Protein AF-A0A379THY1-F1 (afdb_monomer_lite)

pLDDT: mean 77.94, std 27.52, range [27.17, 98.81]

Sequence (247 aa):
MALRLSAYVLGAGRVICRLDKALAPPSGEVTDAGSKLNMSHVARCSLFRQHALCQYDSLRGALSGASVSSKVEQLRAQLNERILVLDGGMGTMIQSYRLHEEDFRGERFADWPCDLKGNNDLLVLSKPEVIAAIHNAYFEAGADIIETNTFNSTTIAMADYQMESLSAEINYAAAKLARACADEWSARTPEKPRYVAGVLGPTNRTASISPDVNDPAFRNITFDQLVAAYRESTKALVEGGRRPDSD

InterPro domains:
  IPR003726 Homocysteine-binding domain [PF02574] (84-241)
  IPR003726 Homocysteine-binding domain [PS50970] (72-247)
  IPR036589 Homocysteine-binding domain superfamily [G3DSA:3.20.20.330] (68-244)
  IPR036589 Homocysteine-binding domain superfamily [SSF82282] (74-241)
  IPR050554 Methionine Synthase/Corrinoid [PTHR45833] (73-241)

Radius of gyration: 22.92 Å; chains: 1; bounding box: 54×60×52 Å

Organism: NCBI:txid59203

Structure (mmCIF, N/CA/C/O backbone):
data_AF-A0A379THY1-F1
#
_entry.id   AF-A0A379THY1-F1
#
loop_
_atom_site.group_PDB
_atom_site.id
_atom_site.type_symbol
_atom_site.label_atom_id
_atom_site.label_alt_id
_atom_site.label_comp_id
_atom_site.label_asym_id
_atom_site.label_entity_id
_atom_site.label_seq_id
_atom_site.pdbx_PDB_ins_code
_atom_site.Cartn_x
_atom_site.Cartn_y
_atom_site.Cartn_z
_atom_site.occupancy
_atom_site.B_iso_or_equiv
_atom_site.auth_seq_id
_atom_site.auth_comp_id
_atom_site.auth_asym_id
_atom_site.auth_atom_id
_atom_site.pdbx_PDB_model_num
ATOM 1 N N . MET A 1 1 ? 1.035 27.636 17.720 1.00 36.06 1 MET A N 1
ATOM 2 C CA . MET A 1 1 ? 1.343 26.497 18.609 1.00 36.06 1 MET A CA 1
ATOM 3 C C . MET A 1 1 ? 1.800 25.349 17.719 1.00 36.06 1 MET A C 1
ATOM 5 O O . MET A 1 1 ? 0.997 24.878 16.926 1.00 36.06 1 MET A O 1
ATOM 9 N N . ALA A 1 2 ? 3.093 25.015 17.723 1.00 30.89 2 ALA A N 1
ATOM 10 C CA . ALA A 1 2 ? 3.635 23.952 16.873 1.00 30.89 2 ALA A CA 1
ATOM 11 C C . ALA A 1 2 ? 3.404 22.596 17.556 1.00 30.89 2 ALA A C 1
ATOM 13 O O . ALA A 1 2 ? 3.746 22.432 18.725 1.00 30.89 2 ALA A O 1
ATOM 14 N N . LEU A 1 3 ? 2.784 21.657 16.847 1.00 31.30 3 LEU A N 1
ATOM 15 C CA . LEU A 1 3 ? 2.581 20.282 17.300 1.00 31.30 3 LEU A CA 1
ATOM 16 C C . LEU A 1 3 ? 3.636 19.397 16.634 1.00 31.30 3 LEU A C 1
ATOM 18 O O . LEU A 1 3 ? 3.890 19.552 15.439 1.00 31.30 3 LEU A O 1
ATOM 22 N N . ARG A 1 4 ? 4.255 18.490 17.396 1.00 33.34 4 ARG A N 1
ATOM 23 C CA . ARG A 1 4 ? 5.220 17.516 16.873 1.00 33.34 4 ARG A CA 1
ATOM 24 C C . ARG A 1 4 ? 4.549 16.146 16.847 1.00 33.34 4 ARG A C 1
ATOM 26 O O . ARG A 1 4 ? 4.049 15.690 17.872 1.00 33.34 4 ARG A O 1
ATOM 33 N N . LEU A 1 5 ? 4.516 15.521 15.672 1.00 37.66 5 LEU A N 1
ATOM 34 C CA . LEU A 1 5 ? 4.142 14.117 15.540 1.00 37.66 5 LEU A CA 1
ATOM 35 C C . LEU A 1 5 ? 5.371 13.278 15.897 1.00 37.66 5 LEU A C 1
ATOM 37 O O . LEU A 1 5 ? 6.402 13.383 15.230 1.00 37.66 5 LEU A O 1
ATOM 41 N N . SER A 1 6 ? 5.265 12.490 16.960 1.00 39.38 6 SER A N 1
ATOM 42 C CA . SER A 1 6 ? 6.298 11.545 17.377 1.00 39.38 6 SER A CA 1
ATOM 43 C C . SER A 1 6 ? 5.818 10.137 17.022 1.00 39.38 6 SER A C 1
ATOM 45 O O . SER A 1 6 ? 4.775 9.693 17.508 1.00 39.38 6 SER A O 1
ATOM 47 N N . ALA A 1 7 ? 6.560 9.450 16.153 1.00 41.97 7 ALA A N 1
ATOM 48 C CA . ALA A 1 7 ? 6.355 8.039 15.843 1.00 41.97 7 ALA A CA 1
ATOM 49 C C . ALA A 1 7 ? 7.375 7.206 16.629 1.00 41.97 7 ALA A C 1
ATOM 51 O O . ALA A 1 7 ? 8.577 7.468 16.556 1.00 41.97 7 ALA A O 1
ATOM 52 N N . TYR A 1 8 ? 6.901 6.219 17.386 1.00 39.69 8 TYR A N 1
ATOM 53 C CA . TYR A 1 8 ? 7.741 5.308 18.163 1.00 39.69 8 TYR A CA 1
ATOM 54 C C . TYR A 1 8 ? 7.595 3.890 17.621 1.00 39.69 8 TYR A C 1
ATOM 56 O O . TYR A 1 8 ? 6.485 3.367 17.554 1.00 39.69 8 TYR A O 1
ATOM 64 N N . VAL A 1 9 ? 8.711 3.256 17.265 1.00 35.50 9 VAL A N 1
ATOM 65 C CA . VAL A 1 9 ? 8.740 1.832 16.912 1.00 35.50 9 VAL A CA 1
ATOM 66 C C . VAL A 1 9 ? 8.912 1.031 18.197 1.00 35.50 9 VAL A C 1
ATOM 68 O O . VAL A 1 9 ? 9.924 1.176 18.884 1.00 35.50 9 VAL A O 1
ATOM 71 N N . LEU A 1 10 ? 7.939 0.185 18.527 1.00 34.22 10 LEU A N 1
ATOM 72 C CA . LEU A 1 10 ? 8.108 -0.847 19.548 1.00 34.22 10 LEU A CA 1
ATOM 73 C C . LEU A 1 10 ? 8.394 -2.190 18.864 1.00 34.22 10 LEU A C 1
ATOM 75 O O . LEU A 1 10 ? 7.908 -2.463 17.763 1.00 34.22 10 LEU A O 1
ATOM 79 N N . GLY A 1 11 ? 9.205 -3.031 19.515 1.00 31.42 11 GLY A N 1
ATOM 80 C CA . GLY A 1 11 ? 9.530 -4.375 19.027 1.00 31.42 11 GLY A CA 1
ATOM 81 C C . GLY A 1 11 ? 8.276 -5.171 18.634 1.00 31.42 11 GLY A C 1
ATOM 82 O O . GLY A 1 11 ? 7.230 -5.026 19.264 1.00 31.42 11 GLY A O 1
ATOM 83 N N . ALA A 1 12 ? 8.410 -6.003 17.593 1.00 36.91 12 ALA A N 1
ATOM 84 C CA . ALA A 1 12 ? 7.341 -6.654 16.813 1.00 36.91 12 ALA A CA 1
ATOM 85 C C . ALA A 1 12 ? 6.655 -5.789 15.730 1.00 36.91 12 ALA A C 1
ATOM 87 O O . ALA A 1 12 ? 5.564 -6.126 15.277 1.00 36.91 12 ALA A O 1
ATOM 88 N N . GLY A 1 13 ? 7.301 -4.711 15.269 1.00 38.72 13 GLY A N 1
ATOM 89 C CA . GLY A 1 13 ? 6.866 -3.976 14.071 1.00 38.72 13 GLY A CA 1
ATOM 90 C C . GLY A 1 13 ? 5.620 -3.114 14.273 1.00 38.72 13 GLY A C 1
ATOM 91 O O . GLY A 1 13 ? 4.947 -2.794 13.302 1.00 38.72 13 GLY A O 1
ATOM 92 N N . ARG A 1 14 ? 5.305 -2.744 15.521 1.00 36.78 14 ARG A N 1
ATOM 93 C CA . ARG A 1 14 ? 4.198 -1.837 15.844 1.00 36.78 14 ARG A CA 1
ATOM 94 C C . ARG A 1 14 ? 4.715 -0.406 15.910 1.00 36.78 14 ARG A C 1
ATOM 96 O O . ARG A 1 14 ? 5.675 -0.131 16.637 1.00 36.78 14 ARG A O 1
ATOM 103 N N . VAL A 1 15 ? 4.055 0.505 15.201 1.00 46.97 15 VAL A N 1
ATOM 104 C CA . VAL A 1 15 ? 4.338 1.943 15.274 1.00 46.97 15 VAL A CA 1
ATOM 105 C C . VAL A 1 15 ? 3.255 2.630 16.102 1.00 46.97 15 VAL A C 1
ATOM 107 O O . VAL A 1 15 ? 2.061 2.491 15.843 1.00 46.97 15 VAL A O 1
ATOM 110 N N . ILE A 1 16 ? 3.681 3.371 17.123 1.00 45.22 16 ILE A N 1
ATOM 111 C CA . ILE A 1 16 ? 2.823 4.212 17.957 1.00 45.22 16 ILE A CA 1
ATOM 112 C C . ILE A 1 16 ? 2.937 5.653 17.476 1.00 45.22 16 ILE A C 1
ATOM 114 O O . ILE A 1 16 ? 4.026 6.229 17.495 1.00 45.22 16 ILE A O 1
ATOM 118 N N . CYS A 1 17 ? 1.806 6.254 17.119 1.00 43.06 17 CYS A N 1
ATOM 119 C CA . CYS A 1 17 ? 1.720 7.670 16.777 1.00 43.06 17 CYS A CA 1
ATOM 120 C C . CYS A 1 17 ? 1.141 8.452 17.960 1.00 43.06 17 CYS A C 1
ATOM 122 O O . CYS A 1 17 ? 0.019 8.187 18.397 1.00 43.06 17 CYS A O 1
ATOM 124 N N . ARG A 1 18 ? 1.890 9.440 18.466 1.00 41.84 18 ARG A N 1
ATOM 125 C CA . ARG A 1 18 ? 1.416 10.381 19.491 1.00 41.84 18 ARG A CA 1
ATOM 126 C C . ARG A 1 18 ? 1.654 11.818 19.038 1.00 41.84 18 ARG A C 1
ATOM 128 O O . ARG A 1 18 ? 2.698 12.139 18.469 1.00 41.84 18 ARG A O 1
ATOM 135 N N . LEU A 1 19 ? 0.681 12.689 19.295 1.00 38.38 19 LEU A N 1
ATOM 136 C CA . LEU A 1 19 ? 0.882 14.131 19.215 1.00 38.38 19 LEU A CA 1
ATOM 137 C C . LEU A 1 19 ? 1.372 14.646 20.566 1.00 38.38 19 LEU A C 1
ATOM 139 O O . LEU A 1 19 ? 0.635 14.619 21.551 1.00 38.38 19 LEU A O 1
ATOM 143 N N . ASP A 1 20 ? 2.601 15.154 20.597 1.00 38.97 20 ASP A N 1
ATOM 144 C CA . ASP A 1 20 ? 3.159 15.779 21.791 1.00 38.97 20 ASP A CA 1
ATOM 145 C C . ASP A 1 20 ? 3.015 17.305 21.706 1.00 38.97 20 ASP A C 1
ATOM 147 O O . ASP A 1 20 ? 3.257 17.933 20.665 1.00 38.97 20 ASP A O 1
ATOM 151 N N . LYS A 1 21 ? 2.649 17.937 22.829 1.00 36.81 21 LYS A N 1
ATOM 152 C CA . LYS A 1 21 ? 2.770 19.394 22.971 1.00 36.81 21 LYS A CA 1
ATOM 153 C C . LYS A 1 21 ? 4.258 19.741 22.940 1.00 36.81 21 LYS A C 1
ATOM 155 O O . LYS A 1 21 ? 5.006 19.292 23.804 1.00 36.81 21 LYS A O 1
ATOM 160 N N . ALA A 1 22 ? 4.688 20.564 21.983 1.00 41.31 22 ALA A N 1
ATOM 161 C CA . ALA A 1 22 ? 6.026 21.141 22.026 1.00 41.31 22 ALA A CA 1
ATOM 162 C C . ALA A 1 22 ? 6.146 21.996 23.299 1.00 41.31 22 ALA A C 1
ATOM 164 O O . ALA A 1 22 ? 5.479 23.026 23.424 1.00 41.31 22 ALA A O 1
ATOM 165 N N . LEU A 1 23 ? 6.951 21.542 24.261 1.00 35.88 23 LEU A N 1
ATOM 166 C CA . LEU A 1 23 ? 7.319 22.337 25.429 1.00 35.88 23 LEU A CA 1
ATOM 167 C C . LEU A 1 23 ? 8.024 23.607 24.934 1.00 35.88 23 LEU A C 1
ATOM 169 O O . LEU A 1 23 ? 8.940 23.536 24.112 1.00 35.88 23 LEU A O 1
ATOM 173 N N . ALA A 1 24 ? 7.559 24.768 25.398 1.00 34.62 24 ALA A N 1
ATOM 174 C CA . ALA A 1 24 ? 8.244 26.032 25.161 1.00 34.62 24 ALA A CA 1
ATOM 175 C C . ALA A 1 24 ? 9.683 25.939 25.705 1.00 34.62 24 ALA A C 1
ATOM 177 O O . ALA A 1 24 ? 9.891 25.282 26.730 1.00 34.62 24 ALA A O 1
ATOM 178 N N . PRO A 1 25 ? 10.679 26.565 25.049 1.00 34.88 25 PRO A N 1
ATOM 179 C CA . PRO A 1 25 ? 12.025 26.604 25.603 1.00 34.88 25 PRO A CA 1
ATOM 180 C C . PRO A 1 25 ? 11.979 27.263 26.993 1.00 34.88 25 PRO A C 1
ATOM 182 O O . PRO A 1 25 ? 11.221 28.221 27.178 1.00 34.88 25 PRO A O 1
ATOM 185 N N . PRO A 1 26 ? 12.741 26.753 27.976 1.00 31.80 26 PRO A N 1
ATOM 186 C CA . PRO A 1 26 ? 12.752 27.322 29.314 1.00 31.80 26 PRO A CA 1
ATOM 187 C C . PRO A 1 26 ? 13.199 28.786 29.253 1.00 31.80 26 PRO A C 1
ATOM 189 O O . PRO A 1 26 ? 14.201 29.124 28.625 1.00 31.80 26 PRO A O 1
ATOM 192 N N . SER A 1 27 ? 12.437 29.660 29.906 1.00 35.22 27 SER A N 1
ATOM 193 C CA . SER A 1 27 ? 12.806 31.049 30.158 1.00 35.22 27 SER A CA 1
ATOM 194 C C . SER A 1 27 ? 13.903 31.081 31.225 1.00 35.22 27 SER A C 1
ATOM 196 O O . SER A 1 27 ? 13.610 31.109 32.419 1.00 35.22 27 SER A O 1
ATOM 198 N N . GLY A 1 28 ? 15.159 31.019 30.798 1.00 31.73 28 GLY A N 1
ATOM 199 C CA . GLY A 1 28 ? 16.327 31.173 31.659 1.00 31.73 28 GLY A CA 1
ATOM 200 C C . GLY A 1 28 ? 17.466 31.803 30.870 1.00 31.73 28 GLY A C 1
ATOM 201 O O . GLY A 1 28 ? 17.753 31.374 29.754 1.00 31.73 28 GLY A O 1
ATOM 202 N N . GLU A 1 29 ? 18.068 32.853 31.425 1.00 30.12 29 GLU A N 1
ATOM 203 C CA . GLU A 1 29 ? 19.248 33.515 30.871 1.00 30.12 29 GLU A CA 1
ATOM 204 C C . GLU A 1 29 ? 20.383 32.501 30.693 1.00 30.12 29 GLU A C 1
ATOM 206 O O . GLU A 1 29 ? 20.850 31.891 31.654 1.00 30.12 29 GLU A O 1
ATOM 211 N N . VAL A 1 30 ? 20.834 32.320 29.452 1.00 31.41 30 VAL A N 1
ATOM 212 C CA . VAL A 1 30 ? 22.095 31.635 29.167 1.00 31.41 30 VAL A CA 1
ATOM 213 C C . VAL A 1 30 ? 23.185 32.693 29.259 1.00 31.41 30 VAL A C 1
ATOM 215 O O . VAL A 1 30 ? 23.299 33.553 28.386 1.00 31.41 30 VAL A O 1
ATOM 218 N N . THR A 1 31 ? 23.952 32.659 30.345 1.00 29.25 31 THR A N 1
ATOM 219 C CA . THR A 1 31 ? 25.178 33.439 30.485 1.00 29.25 31 THR A CA 1
ATOM 220 C C . THR A 1 31 ? 26.224 32.955 29.480 1.00 29.25 31 THR A C 1
ATOM 222 O O . THR A 1 31 ? 26.409 31.761 29.247 1.00 29.25 31 THR A O 1
ATOM 225 N N . ASP A 1 32 ? 26.862 3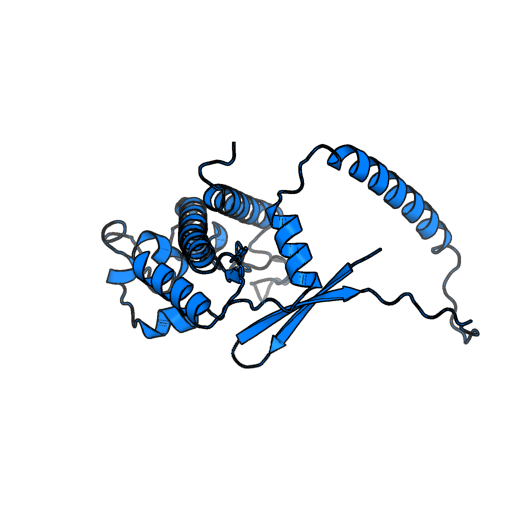3.934 28.845 1.00 30.58 32 ASP A N 1
ATOM 226 C CA . ASP A 1 32 ? 27.855 33.812 27.784 1.00 30.58 32 ASP A CA 1
ATOM 227 C C . ASP A 1 32 ? 29.107 33.039 28.232 1.00 30.58 32 ASP A C 1
ATOM 229 O O . ASP A 1 32 ? 29.747 33.378 29.228 1.00 30.58 32 ASP A O 1
ATOM 233 N N . ALA A 1 33 ? 29.482 32.032 27.444 1.00 28.89 33 ALA A N 1
ATOM 234 C CA . ALA A 1 33 ? 30.838 31.507 27.381 1.00 28.89 33 ALA A CA 1
ATOM 235 C C . ALA A 1 33 ? 31.208 31.224 25.915 1.00 28.89 33 ALA A C 1
ATOM 237 O O . ALA A 1 33 ? 31.251 30.085 25.460 1.00 28.89 33 ALA A O 1
ATOM 238 N N . GLY A 1 34 ? 31.464 32.296 25.166 1.00 29.20 34 GLY A N 1
ATOM 239 C CA . GLY A 1 34 ? 32.619 32.407 24.279 1.00 29.20 34 GLY A CA 1
ATOM 240 C C . GLY A 1 34 ? 32.723 31.415 23.117 1.00 29.20 34 GLY A C 1
ATOM 241 O O . GLY A 1 34 ? 33.439 30.424 23.190 1.00 29.20 34 GLY A O 1
ATOM 242 N N . SER A 1 35 ? 32.188 31.792 21.957 1.00 28.80 35 SER A N 1
ATOM 243 C CA . SER A 1 35 ? 32.956 31.761 20.701 1.00 28.80 35 SER A CA 1
ATOM 244 C C . SER A 1 35 ? 32.255 32.597 19.626 1.00 28.80 35 SER A C 1
ATOM 246 O O . SER A 1 35 ? 31.036 32.612 19.485 1.00 28.80 35 SER A O 1
ATOM 248 N N . LYS A 1 36 ? 33.062 33.385 18.915 1.00 35.47 36 LYS A N 1
ATOM 249 C CA . LYS A 1 36 ? 32.656 34.465 18.011 1.00 35.47 36 LYS A CA 1
ATOM 250 C C . LYS A 1 36 ? 31.794 33.949 16.849 1.00 35.47 36 LYS A C 1
ATOM 252 O O . LYS A 1 36 ? 32.324 33.360 15.911 1.00 35.47 36 LYS A O 1
ATOM 257 N N . LEU A 1 37 ? 30.500 34.268 16.852 1.00 29.28 37 LEU A N 1
ATOM 258 C CA . LEU A 1 37 ? 29.649 34.224 15.659 1.00 29.28 37 LEU A CA 1
ATOM 259 C C . LEU A 1 37 ? 29.556 35.625 15.040 1.00 29.28 37 LEU A C 1
ATOM 261 O O . LEU A 1 37 ? 29.227 36.611 15.694 1.00 29.28 37 LEU A O 1
ATOM 265 N N . ASN A 1 38 ? 29.903 35.703 13.758 1.00 27.17 38 ASN A N 1
ATOM 266 C CA . ASN A 1 38 ? 29.962 36.917 12.952 1.00 27.17 38 ASN A CA 1
ATOM 267 C C . ASN A 1 38 ? 28.575 37.599 12.849 1.00 27.17 38 ASN A C 1
ATOM 269 O O . ASN A 1 38 ? 27.639 37.060 12.257 1.00 27.17 38 ASN A O 1
ATOM 273 N N . MET A 1 39 ? 28.475 38.818 13.391 1.00 31.16 39 MET A N 1
ATOM 274 C CA . MET A 1 39 ? 27.269 39.658 13.518 1.00 31.16 39 MET A CA 1
ATOM 275 C C . MET A 1 39 ? 26.656 40.162 12.190 1.00 31.16 39 MET A C 1
ATOM 277 O O . MET A 1 39 ? 25.695 40.925 12.204 1.00 31.16 39 MET A O 1
ATOM 281 N N . SER A 1 40 ? 27.150 39.732 11.026 1.00 30.92 40 SER A N 1
ATOM 282 C CA . SER A 1 40 ? 26.577 40.097 9.716 1.00 30.92 40 SER A CA 1
ATOM 283 C C . SER A 1 40 ? 25.530 39.102 9.178 1.00 30.92 40 SER A C 1
ATOM 285 O O . SER A 1 40 ? 24.760 39.451 8.280 1.00 30.92 40 SER A O 1
ATOM 287 N N . HIS A 1 41 ? 25.441 37.890 9.745 1.00 29.36 41 HIS A N 1
ATOM 288 C CA . HIS A 1 41 ? 24.466 36.864 9.330 1.00 29.36 41 HIS A CA 1
ATOM 289 C C . HIS A 1 41 ? 23.145 36.900 10.115 1.00 29.36 41 HIS A C 1
ATOM 291 O O . HIS A 1 41 ? 22.104 36.507 9.590 1.00 29.36 41 HIS A O 1
ATOM 297 N N . VAL A 1 42 ? 23.150 37.421 11.346 1.00 33.06 42 VAL A N 1
ATOM 298 C CA . VAL A 1 42 ? 21.952 37.443 12.208 1.00 33.06 42 VAL A CA 1
ATOM 299 C C . VAL A 1 42 ? 20.913 38.453 11.699 1.00 33.06 42 VAL A C 1
ATOM 301 O O . VAL A 1 42 ? 19.716 38.172 11.722 1.00 33.06 42 VAL A O 1
ATOM 304 N N . ALA A 1 43 ? 21.356 39.576 11.123 1.00 29.67 43 ALA A N 1
ATOM 305 C CA . ALA A 1 43 ? 20.466 40.622 10.612 1.00 29.67 43 ALA A CA 1
ATOM 306 C C . ALA A 1 43 ? 19.690 40.230 9.335 1.00 29.67 43 ALA A C 1
ATOM 308 O O . ALA A 1 43 ? 18.632 40.792 9.069 1.00 29.67 43 ALA A O 1
ATOM 309 N N . ARG A 1 44 ? 20.161 39.242 8.556 1.00 27.19 44 ARG A N 1
ATOM 310 C CA . ARG A 1 44 ? 19.412 38.721 7.391 1.00 27.19 44 ARG A CA 1
ATOM 311 C C . ARG A 1 44 ? 18.366 37.671 7.767 1.00 27.19 44 ARG A C 1
ATOM 313 O O . ARG A 1 44 ? 17.414 37.471 7.019 1.00 27.19 44 ARG A O 1
ATOM 320 N N . CYS A 1 45 ? 18.506 37.037 8.930 1.00 29.16 45 CYS A N 1
ATOM 321 C CA . CYS A 1 45 ? 17.614 35.965 9.370 1.00 29.16 45 CYS A CA 1
ATOM 322 C C . CYS A 1 45 ? 16.314 36.503 10.005 1.00 29.16 45 CYS A C 1
ATOM 324 O O . CYS A 1 45 ? 15.258 35.882 9.889 1.00 29.16 45 CYS A O 1
ATOM 326 N N . SER A 1 46 ? 16.350 37.692 10.619 1.00 31.73 46 SER A N 1
ATOM 327 C CA . SER A 1 46 ? 15.165 38.332 11.214 1.00 31.73 46 SER A CA 1
ATOM 328 C C . SER A 1 46 ? 14.181 38.879 10.169 1.00 31.73 46 SER A C 1
ATOM 330 O O . SER A 1 46 ? 12.971 38.723 10.336 1.00 31.73 46 SER A O 1
ATOM 332 N N . LEU A 1 47 ? 14.681 39.431 9.058 1.00 31.72 47 LEU A N 1
ATOM 333 C CA . LEU A 1 47 ? 13.857 39.937 7.948 1.00 31.72 47 LEU A CA 1
ATOM 334 C C . LEU A 1 47 ? 13.167 38.811 7.158 1.00 31.72 47 LEU A C 1
ATOM 336 O O . LEU A 1 47 ? 12.004 38.945 6.778 1.00 31.72 47 LEU A O 1
ATOM 340 N N . PHE A 1 48 ? 13.829 37.660 6.987 1.00 31.02 48 PHE A N 1
ATOM 341 C CA . PHE A 1 48 ? 13.221 36.489 6.339 1.00 31.02 48 PHE A CA 1
ATOM 342 C C . PHE A 1 48 ? 12.093 35.877 7.188 1.00 31.02 48 PHE A C 1
ATOM 344 O O . PHE A 1 48 ? 11.096 35.384 6.659 1.00 31.02 48 PHE A O 1
ATOM 351 N N . ARG A 1 49 ? 12.208 35.969 8.521 1.00 32.16 49 ARG A N 1
ATOM 352 C CA . ARG A 1 49 ? 11.202 35.462 9.464 1.00 32.16 49 ARG A CA 1
ATOM 353 C C . ARG A 1 49 ? 9.899 36.262 9.430 1.00 32.16 49 ARG A C 1
ATOM 355 O O . ARG A 1 49 ? 8.833 35.668 9.549 1.00 32.16 49 ARG A O 1
ATOM 362 N N . GLN A 1 50 ? 9.966 37.580 9.232 1.00 34.66 50 GLN A N 1
ATOM 363 C CA . GLN A 1 50 ? 8.765 38.418 9.125 1.00 34.66 50 GLN A CA 1
ATOM 364 C C . GLN A 1 50 ? 8.029 38.218 7.791 1.00 34.66 50 GLN A C 1
ATOM 366 O O . GLN A 1 50 ? 6.802 38.144 7.789 1.00 34.66 50 GLN A O 1
ATOM 371 N N . HIS A 1 51 ? 8.747 38.020 6.679 1.00 33.34 51 HIS A N 1
ATOM 372 C CA . HIS A 1 51 ? 8.112 37.710 5.392 1.00 33.34 51 HIS A CA 1
ATOM 373 C C . HIS A 1 51 ? 7.463 36.317 5.360 1.00 33.34 51 HIS A C 1
ATOM 375 O O . HIS A 1 51 ? 6.354 36.175 4.844 1.00 33.34 51 HIS A O 1
ATOM 381 N N . ALA A 1 52 ? 8.101 35.307 5.963 1.00 36.81 52 ALA A N 1
ATOM 382 C CA . ALA A 1 52 ? 7.546 33.955 6.046 1.00 36.81 52 ALA A CA 1
ATOM 383 C C . ALA A 1 52 ? 6.291 33.876 6.937 1.00 36.81 52 ALA A C 1
ATOM 385 O O . ALA A 1 52 ? 5.357 33.151 6.606 1.00 36.81 52 ALA A O 1
ATOM 386 N N . LEU A 1 53 ? 6.230 34.645 8.032 1.00 35.91 53 LEU A N 1
ATOM 387 C CA . LEU A 1 53 ? 5.046 34.700 8.902 1.00 35.91 53 LEU A CA 1
ATOM 388 C C . LEU A 1 53 ? 3.879 35.461 8.251 1.00 35.91 53 LEU A C 1
ATOM 390 O O . LEU A 1 53 ? 2.737 35.025 8.361 1.00 35.91 53 LEU A O 1
ATOM 394 N N . CYS A 1 54 ? 4.162 36.529 7.497 1.00 32.50 54 CYS A N 1
ATOM 395 C CA . CYS A 1 54 ? 3.141 37.299 6.779 1.00 32.50 54 CYS A CA 1
ATOM 396 C C . CYS A 1 54 ? 2.511 36.504 5.613 1.00 32.50 54 CYS A C 1
ATOM 398 O O . CYS A 1 54 ? 1.305 36.579 5.377 1.00 32.50 54 CYS A O 1
ATOM 400 N N . GLN A 1 55 ? 3.292 35.656 4.927 1.00 35.81 55 GLN A N 1
ATOM 401 C CA . GLN A 1 55 ? 2.744 34.705 3.948 1.00 35.81 55 GLN A CA 1
ATOM 402 C C . GLN A 1 55 ? 1.938 33.577 4.608 1.00 35.81 55 GLN A C 1
ATOM 404 O O . GLN A 1 55 ? 0.952 33.122 4.030 1.00 35.81 55 GLN A O 1
ATOM 409 N N . TYR A 1 56 ? 2.307 33.157 5.822 1.00 36.03 56 TYR A N 1
ATOM 410 C CA . TYR A 1 56 ? 1.592 32.109 6.555 1.00 36.03 56 TYR A CA 1
ATOM 411 C C . TYR A 1 56 ? 0.183 32.548 6.981 1.00 36.03 56 TYR A C 1
ATOM 413 O O . TYR A 1 56 ? -0.754 31.761 6.865 1.00 36.03 56 TYR A O 1
ATOM 421 N N . ASP A 1 57 ? 0.007 33.801 7.413 1.00 34.69 57 ASP A N 1
ATOM 422 C CA . ASP A 1 57 ? -1.317 34.340 7.759 1.00 34.69 57 ASP A CA 1
ATOM 423 C C . ASP A 1 57 ? -2.185 34.612 6.518 1.00 34.69 57 ASP A C 1
ATOM 425 O O . ASP A 1 57 ? -3.391 34.356 6.546 1.00 34.69 57 ASP A O 1
ATOM 429 N N . SER A 1 58 ? -1.582 35.010 5.391 1.00 37.75 58 SER A N 1
ATOM 430 C CA . SER A 1 58 ? -2.288 35.143 4.104 1.00 37.75 58 SER A CA 1
ATOM 431 C C . SER A 1 58 ? -2.771 33.784 3.559 1.00 37.75 58 SER A C 1
ATOM 433 O O . SER A 1 58 ? -3.909 33.650 3.104 1.00 37.75 58 SER A O 1
ATOM 435 N N . LEU A 1 59 ? -1.964 32.726 3.713 1.00 40.84 59 LEU A N 1
ATOM 436 C CA . LEU A 1 59 ? -2.359 31.345 3.395 1.00 40.84 59 LEU A CA 1
ATOM 437 C C . LEU A 1 59 ? -3.422 30.795 4.357 1.00 40.84 59 LEU A C 1
ATOM 439 O O . LEU A 1 59 ? -4.271 30.004 3.949 1.00 40.84 59 LEU A O 1
ATOM 443 N N . ARG A 1 60 ? -3.430 31.236 5.618 1.00 36.72 60 ARG A N 1
ATOM 444 C CA . ARG A 1 60 ? -4.468 30.880 6.597 1.00 36.72 60 ARG A CA 1
ATOM 445 C C . ARG A 1 60 ? -5.832 31.464 6.227 1.00 36.72 60 ARG A C 1
ATOM 447 O O . ARG A 1 60 ? -6.844 30.797 6.422 1.00 36.72 60 ARG A O 1
ATOM 454 N N . GLY A 1 61 ? -5.845 32.669 5.652 1.00 31.88 61 GLY A N 1
ATOM 455 C CA . GLY A 1 6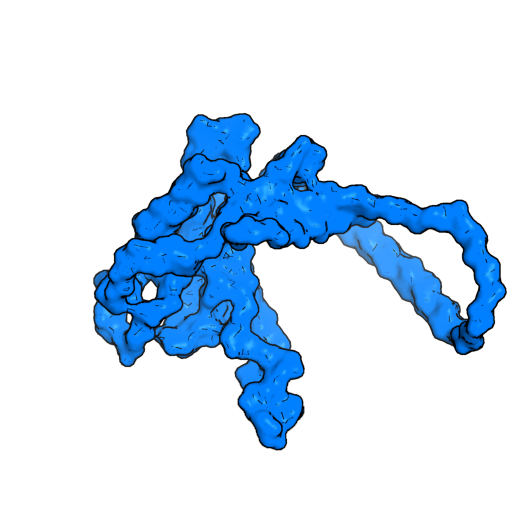1 ? -7.041 33.288 5.079 1.00 31.88 61 GLY A CA 1
ATOM 456 C C . GLY A 1 61 ? -7.547 32.551 3.836 1.00 31.88 61 GLY A C 1
ATOM 457 O O . GLY A 1 61 ? -8.742 32.278 3.735 1.00 31.88 61 GLY A O 1
ATOM 458 N N . ALA A 1 62 ? -6.645 32.142 2.938 1.00 39.38 62 ALA A N 1
ATOM 459 C CA . ALA A 1 62 ? -6.996 31.403 1.718 1.00 39.38 62 ALA A CA 1
ATOM 460 C C . ALA A 1 62 ? -7.486 29.963 1.980 1.00 39.38 62 ALA A C 1
ATOM 462 O O . ALA A 1 62 ? -8.269 29.425 1.202 1.00 39.38 62 ALA A O 1
ATOM 463 N N . LEU A 1 63 ? -7.074 29.346 3.093 1.00 41.41 63 LEU A N 1
ATOM 464 C CA . LEU A 1 63 ? -7.520 28.010 3.514 1.00 41.41 63 LEU A CA 1
ATOM 465 C C . LEU A 1 63 ? -8.780 28.026 4.395 1.00 41.41 63 LEU A C 1
ATOM 467 O O . LEU A 1 63 ? -9.260 26.962 4.778 1.00 41.41 63 LEU A O 1
ATOM 471 N N . SER A 1 64 ? -9.348 29.200 4.691 1.00 37.16 64 SER A N 1
ATOM 472 C CA . SER A 1 64 ? -10.574 29.320 5.500 1.00 37.16 64 SER A CA 1
ATOM 473 C C . SER A 1 64 ? -11.851 28.840 4.788 1.00 37.16 64 SER A C 1
ATOM 475 O O . SER A 1 64 ? -12.894 28.729 5.426 1.00 37.16 64 SER A O 1
ATOM 477 N N . GLY A 1 65 ? -11.767 28.520 3.490 1.00 36.62 65 GLY A N 1
ATOM 478 C CA . GLY A 1 65 ? -12.884 28.032 2.672 1.00 36.62 65 GLY A CA 1
ATOM 479 C C . GLY A 1 65 ? -12.821 26.552 2.278 1.00 36.62 65 GLY A C 1
ATOM 480 O O . GLY A 1 65 ? -13.773 26.050 1.690 1.00 36.62 65 GLY A O 1
ATOM 481 N N . ALA A 1 66 ? -11.737 25.834 2.590 1.00 41.09 66 ALA A N 1
ATOM 482 C CA . ALA A 1 66 ? -11.701 24.385 2.416 1.00 41.09 66 ALA A CA 1
ATOM 483 C C . ALA A 1 66 ? -12.201 23.755 3.715 1.00 41.09 66 ALA A C 1
ATOM 485 O O . ALA A 1 66 ? -11.513 23.830 4.734 1.00 41.09 66 ALA A O 1
ATOM 486 N N . SER A 1 67 ? -13.394 23.154 3.704 1.00 38.50 67 SER A N 1
ATOM 487 C CA . SER A 1 67 ? -13.868 22.379 4.849 1.00 38.50 67 SER A CA 1
ATOM 488 C C . SER A 1 67 ? -12.803 21.337 5.180 1.00 38.50 67 SER A C 1
ATOM 490 O O . SER A 1 67 ? -12.573 20.406 4.402 1.00 38.50 67 SER A O 1
ATOM 492 N N . VAL A 1 68 ? -12.110 21.497 6.307 1.00 48.03 68 VAL A N 1
ATOM 493 C CA . VAL A 1 68 ? -11.290 20.423 6.855 1.00 48.03 68 VAL A CA 1
ATOM 494 C C . VAL A 1 68 ? -12.256 19.257 7.025 1.00 48.03 68 VAL A C 1
ATOM 496 O O . VAL A 1 68 ? -13.228 19.371 7.763 1.00 48.03 68 VAL A O 1
ATOM 499 N N . SER A 1 69 ? -12.069 18.189 6.240 1.00 60.72 69 SER A N 1
ATOM 500 C CA . SER A 1 69 ? -12.973 17.037 6.260 1.00 60.72 69 SER A CA 1
ATOM 501 C C . SER A 1 69 ? -13.196 16.621 7.712 1.00 60.72 69 SER A C 1
ATOM 503 O O . SER A 1 69 ? -12.222 16.461 8.456 1.00 60.72 69 SER A O 1
ATOM 505 N N . SER A 1 70 ? -14.456 16.412 8.100 1.00 78.62 70 SER A N 1
ATOM 506 C CA . SER A 1 70 ? -14.851 15.958 9.441 1.00 78.62 70 SER A CA 1
ATOM 507 C C . SER A 1 70 ? -14.020 14.766 9.936 1.00 78.62 70 SER A C 1
ATOM 509 O O . SER A 1 70 ? -13.822 14.587 11.135 1.00 78.62 70 SER A O 1
ATOM 511 N N . LYS A 1 71 ? -13.452 13.974 9.015 1.00 82.38 71 LYS A N 1
ATOM 512 C CA . LYS A 1 71 ? -12.562 12.849 9.307 1.00 82.38 71 LYS A CA 1
ATOM 513 C C . LYS A 1 71 ? -11.184 13.251 9.838 1.00 82.38 71 LYS A C 1
ATOM 515 O O . LYS A 1 71 ? -10.675 12.582 10.733 1.00 82.38 71 LYS A O 1
ATOM 520 N N . VAL A 1 72 ? -10.582 14.327 9.325 1.00 87.81 72 VAL A N 1
ATOM 521 C CA . VAL A 1 72 ? -9.292 14.848 9.819 1.00 87.81 72 VAL A CA 1
ATOM 522 C C . VAL A 1 72 ? -9.461 15.408 11.227 1.00 87.81 72 VAL A C 1
ATOM 524 O O . VAL A 1 72 ? -8.609 15.192 12.087 1.00 87.81 72 VAL A O 1
ATOM 527 N N . GLU A 1 73 ? -10.574 16.091 11.485 1.00 89.81 73 GLU A N 1
ATOM 528 C CA . GLU A 1 73 ? -10.923 16.579 12.821 1.00 89.81 73 GLU A CA 1
ATOM 529 C C . GLU A 1 73 ? -11.196 15.419 13.780 1.00 89.81 73 GLU A C 1
ATOM 531 O O . GLU A 1 73 ? -10.620 15.391 14.867 1.00 89.81 73 GLU A O 1
ATOM 536 N N . GLN A 1 74 ? -11.965 14.411 13.348 1.00 90.88 74 GLN A N 1
ATOM 537 C CA . GLN A 1 74 ? -12.211 13.188 14.118 1.00 90.88 74 GLN A CA 1
ATOM 538 C C . GLN A 1 74 ? -10.902 12.466 14.468 1.00 90.88 74 GLN A C 1
ATOM 540 O O . GLN A 1 74 ? -10.702 12.081 15.617 1.00 90.88 74 GLN A O 1
ATOM 545 N N . LEU A 1 75 ? -9.991 12.305 13.502 1.00 92.31 75 LEU A N 1
ATOM 546 C CA . LEU A 1 75 ? -8.684 11.683 13.730 1.00 92.31 75 LEU A CA 1
ATOM 547 C C . LEU A 1 75 ? -7.847 12.485 14.735 1.00 92.31 75 LEU A C 1
ATOM 549 O O . LEU A 1 75 ? -7.255 11.910 15.646 1.00 92.31 75 LEU A O 1
ATOM 553 N N . ARG A 1 76 ? -7.812 13.817 14.605 1.00 93.12 76 ARG A N 1
ATOM 554 C CA . ARG A 1 76 ? -7.102 14.696 15.550 1.00 93.12 76 ARG A CA 1
ATOM 555 C C . ARG A 1 76 ? -7.690 14.621 16.956 1.00 93.12 76 ARG A C 1
ATOM 557 O O . ARG A 1 76 ? -6.924 14.613 17.913 1.00 93.12 76 ARG A O 1
ATOM 564 N N . ALA A 1 77 ? -9.014 14.564 17.084 1.00 92.69 77 ALA A N 1
ATOM 565 C CA . ALA A 1 77 ? -9.679 14.383 18.371 1.00 92.69 77 ALA A CA 1
ATOM 566 C C . ALA A 1 77 ? -9.261 13.051 19.012 1.00 92.69 77 ALA A C 1
ATOM 568 O O . ALA A 1 77 ? -8.754 13.047 20.130 1.00 92.69 77 ALA A O 1
ATOM 569 N N . GLN A 1 78 ? -9.332 11.950 18.257 1.00 93.56 78 GLN A N 1
ATOM 570 C CA . GLN A 1 78 ? -8.904 10.629 18.724 1.00 93.56 78 GLN A CA 1
ATOM 571 C C . GLN A 1 78 ? -7.431 10.599 19.165 1.00 93.56 78 GLN A C 1
ATOM 573 O O . GLN A 1 78 ? -7.128 10.072 20.232 1.00 93.56 78 GLN A O 1
ATOM 578 N N . LEU A 1 79 ? -6.527 11.220 18.398 1.00 94.62 79 LEU A N 1
ATOM 579 C CA . LEU A 1 79 ? -5.100 11.320 18.740 1.00 94.62 79 LEU A CA 1
ATOM 580 C C . LEU A 1 79 ? -4.823 12.153 20.006 1.00 94.62 79 LEU A C 1
ATOM 582 O O . LEU A 1 79 ? -3.780 11.970 20.633 1.00 94.62 79 LEU A O 1
ATOM 586 N N . ASN A 1 80 ? -5.718 13.075 20.377 1.00 94.94 80 ASN A N 1
ATOM 587 C CA . ASN A 1 80 ? -5.611 13.842 21.623 1.00 94.94 80 ASN A CA 1
ATOM 588 C C . ASN A 1 80 ? -6.146 13.068 22.837 1.00 94.94 80 ASN A C 1
ATOM 590 O O . ASN A 1 80 ? -5.708 13.321 23.958 1.00 94.94 80 ASN A O 1
ATOM 594 N N . GLU A 1 81 ? -7.094 12.158 22.624 1.00 93.00 81 GLU A N 1
ATOM 595 C CA . GLU A 1 81 ? -7.752 11.389 23.683 1.00 93.00 81 GLU A CA 1
ATOM 596 C C . GLU A 1 81 ? -6.989 10.112 24.037 1.00 93.00 81 GLU A C 1
ATOM 598 O O . GLU A 1 81 ? -6.899 9.743 25.209 1.00 93.00 81 GLU A O 1
ATOM 603 N N . ARG A 1 82 ? -6.427 9.426 23.035 1.00 93.50 82 ARG A N 1
ATOM 604 C CA . ARG A 1 82 ? -5.767 8.133 23.222 1.00 93.50 82 ARG A CA 1
ATOM 605 C C . ARG A 1 82 ? -4.675 7.874 22.190 1.00 93.50 82 ARG A C 1
ATOM 607 O O . ARG A 1 82 ? -4.571 8.534 21.162 1.00 93.50 82 ARG A O 1
ATOM 614 N N . ILE A 1 83 ? -3.876 6.848 22.464 1.00 95.50 83 ILE A N 1
ATOM 615 C CA . ILE A 1 83 ? -2.929 6.307 21.492 1.00 95.50 83 ILE A CA 1
ATOM 616 C C . ILE A 1 83 ? -3.706 5.540 20.418 1.00 95.50 83 ILE A C 1
ATOM 618 O O . ILE A 1 83 ? -4.571 4.722 20.746 1.00 95.50 83 ILE A O 1
ATOM 622 N N . LEU A 1 84 ? -3.369 5.800 19.153 1.00 96.62 84 LEU A N 1
ATOM 623 C CA . LEU A 1 84 ? -3.831 5.014 18.014 1.00 96.62 84 LEU A CA 1
ATOM 624 C C . LEU A 1 84 ? -2.762 4.011 17.594 1.00 96.62 84 LEU A C 1
ATOM 626 O O . LEU A 1 84 ? -1.567 4.320 17.604 1.00 96.62 84 LEU A O 1
ATOM 630 N N . VAL A 1 85 ? -3.211 2.814 17.230 1.00 97.12 85 VAL A N 1
ATOM 631 C CA . VAL A 1 85 ? -2.349 1.703 16.825 1.00 97.12 85 VAL A CA 1
ATOM 632 C C . VAL A 1 85 ? -2.344 1.587 15.303 1.00 97.12 85 VAL A C 1
ATOM 634 O O . VAL A 1 85 ? -3.402 1.405 14.697 1.00 97.12 85 VAL A O 1
ATOM 637 N N . LEU A 1 86 ? -1.158 1.690 14.703 1.00 97.75 86 LEU A N 1
ATOM 638 C CA . LEU A 1 86 ? -0.931 1.329 13.305 1.00 97.75 86 LEU A CA 1
ATOM 639 C C . LEU A 1 86 ? -0.820 -0.196 13.177 1.00 97.75 86 LEU A C 1
ATOM 641 O O . LEU A 1 86 ? -0.429 -0.875 14.135 1.00 97.75 86 LEU A O 1
ATOM 645 N N . ASP A 1 87 ? -1.172 -0.728 12.016 1.00 96.88 87 ASP A N 1
ATOM 646 C CA . ASP A 1 87 ? -0.981 -2.133 11.689 1.00 96.88 87 ASP A CA 1
ATOM 647 C C . ASP A 1 87 ? 0.504 -2.538 11.618 1.00 96.88 87 ASP A C 1
ATOM 649 O O . ASP A 1 87 ? 1.421 -1.784 11.952 1.00 96.88 87 ASP A O 1
ATOM 653 N N . GLY A 1 88 ? 0.726 -3.816 11.317 1.00 94.62 88 GLY A N 1
ATOM 654 C CA . GLY A 1 88 ? 2.057 -4.392 11.163 1.00 94.62 88 GLY A CA 1
ATOM 655 C C . GLY A 1 88 ? 2.435 -4.594 9.697 1.00 94.62 88 GLY A C 1
ATOM 656 O O . GLY A 1 88 ? 1.731 -4.196 8.777 1.00 94.62 88 GLY A O 1
ATOM 657 N N . GLY A 1 89 ? 3.557 -5.281 9.476 1.00 92.19 89 GLY A N 1
ATOM 658 C CA . GLY A 1 89 ? 4.082 -5.509 8.131 1.00 92.19 89 GLY A CA 1
ATOM 659 C C . GLY A 1 89 ? 3.203 -6.408 7.252 1.00 92.19 89 GLY A C 1
ATOM 660 O O . GLY A 1 89 ? 3.173 -7.627 7.441 1.00 92.19 89 GLY A O 1
ATOM 661 N N . MET A 1 90 ? 2.617 -5.817 6.205 1.00 95.50 90 MET A N 1
ATOM 662 C CA . MET A 1 90 ? 1.873 -6.501 5.136 1.00 95.50 90 MET A CA 1
ATOM 663 C C . MET A 1 90 ? 2.657 -7.676 4.525 1.00 95.50 90 MET A C 1
ATOM 665 O O . MET A 1 90 ? 2.147 -8.792 4.424 1.00 95.50 90 MET A O 1
ATOM 669 N N . GLY A 1 91 ? 3.931 -7.463 4.178 1.00 94.56 91 GLY A N 1
ATOM 670 C CA . GLY A 1 91 ? 4.767 -8.488 3.542 1.00 94.56 91 GLY A CA 1
ATOM 671 C C . GLY A 1 91 ? 4.949 -9.753 4.390 1.00 94.56 91 GLY A C 1
ATOM 672 O O . GLY A 1 91 ? 4.888 -10.860 3.860 1.00 94.56 91 GLY A O 1
ATOM 673 N N . THR A 1 92 ? 5.108 -9.613 5.710 1.00 93.44 92 THR A N 1
ATOM 674 C CA . THR A 1 92 ? 5.239 -10.758 6.628 1.00 93.44 92 THR A CA 1
ATOM 675 C C . THR A 1 92 ? 3.958 -11.588 6.665 1.00 93.44 92 THR A C 1
ATOM 677 O O . THR A 1 92 ? 4.014 -12.817 6.694 1.00 93.44 92 THR A O 1
ATOM 680 N N . MET A 1 93 ? 2.797 -10.929 6.622 1.00 96.75 93 MET A N 1
ATOM 681 C CA . MET A 1 93 ? 1.507 -11.614 6.572 1.00 96.75 93 MET A CA 1
ATOM 682 C C . MET A 1 93 ? 1.324 -12.345 5.242 1.00 96.75 93 MET A C 1
ATOM 684 O O . MET A 1 93 ? 0.970 -13.521 5.256 1.00 96.75 93 MET A O 1
ATOM 688 N N . ILE A 1 94 ? 1.655 -11.715 4.110 1.00 97.69 94 ILE A N 1
ATOM 689 C CA . ILE A 1 94 ? 1.591 -12.348 2.779 1.00 97.69 94 ILE A CA 1
ATOM 690 C C . ILE A 1 94 ? 2.454 -13.618 2.717 1.00 97.69 94 ILE A C 1
ATOM 692 O O . ILE A 1 94 ? 2.005 -14.642 2.204 1.00 97.69 94 ILE A O 1
ATOM 696 N N . GLN A 1 95 ? 3.659 -13.606 3.298 1.00 95.69 95 GLN A N 1
ATOM 697 C CA . GLN A 1 95 ? 4.544 -14.781 3.316 1.00 95.69 95 GLN A CA 1
ATOM 698 C C . GLN A 1 95 ? 3.895 -16.017 3.966 1.00 95.69 95 GLN A C 1
ATOM 700 O O . GLN A 1 95 ? 4.184 -17.145 3.561 1.00 95.69 95 GLN A O 1
ATOM 705 N N . SER A 1 96 ? 2.990 -15.829 4.933 1.00 95.69 96 SER A N 1
ATOM 706 C CA . SER A 1 96 ? 2.292 -16.935 5.604 1.00 95.69 96 SER A CA 1
ATOM 707 C C . SER A 1 96 ? 1.315 -17.688 4.691 1.00 95.69 96 SER A C 1
ATOM 709 O O . SER A 1 96 ? 1.090 -18.879 4.905 1.00 95.69 96 SER A O 1
ATOM 711 N N . TYR A 1 97 ? 0.816 -17.039 3.631 1.00 97.06 97 TYR A N 1
ATOM 712 C CA . TYR A 1 97 ? -0.083 -17.641 2.639 1.00 97.06 97 TYR A CA 1
ATOM 713 C C . TYR A 1 97 ? 0.649 -18.529 1.624 1.00 97.06 97 TYR A C 1
ATOM 715 O O . TYR A 1 97 ? -0.006 -19.261 0.891 1.00 97.06 97 TYR A O 1
ATOM 723 N N . ARG A 1 98 ? 1.993 -18.500 1.592 1.00 96.69 98 ARG A N 1
ATOM 724 C CA . ARG A 1 98 ? 2.837 -19.328 0.704 1.00 96.69 98 ARG A CA 1
ATOM 725 C C . ARG A 1 98 ? 2.421 -19.257 -0.773 1.00 96.69 98 ARG A C 1
ATOM 727 O O . ARG A 1 98 ? 2.401 -20.273 -1.457 1.00 96.69 98 ARG A O 1
ATOM 734 N N . LEU A 1 99 ? 2.111 -18.053 -1.246 1.00 97.44 99 LEU A N 1
ATOM 735 C CA . LEU A 1 99 ? 1.663 -17.817 -2.618 1.00 97.44 99 LEU A CA 1
ATOM 736 C C . LEU A 1 99 ? 2.727 -18.216 -3.655 1.00 97.44 99 LEU A C 1
ATOM 738 O O . LEU A 1 99 ? 3.938 -18.023 -3.459 1.00 97.44 99 LEU A O 1
ATOM 742 N N . HIS A 1 100 ? 2.251 -18.751 -4.773 1.00 97.62 100 HIS A N 1
ATOM 743 C CA . HIS A 1 100 ? 3.053 -19.160 -5.922 1.00 97.62 100 HIS A CA 1
ATOM 744 C C . HIS A 1 100 ? 2.867 -18.198 -7.100 1.00 97.62 100 HIS A C 1
ATOM 746 O O . HIS A 1 100 ? 2.042 -17.294 -7.043 1.00 97.62 100 HIS A O 1
ATOM 752 N N . GLU A 1 101 ? 3.682 -18.338 -8.145 1.00 97.88 101 GLU A N 1
ATOM 753 C CA . GLU A 1 101 ? 3.692 -17.428 -9.302 1.00 97.88 101 GLU A CA 1
ATOM 754 C C . GLU A 1 101 ? 2.296 -17.266 -9.928 1.00 97.88 101 GLU A C 1
ATOM 756 O O . GLU A 1 101 ? 1.877 -16.160 -10.265 1.00 97.88 101 GLU A O 1
ATOM 761 N N . GLU A 1 102 ? 1.541 -18.360 -9.996 1.00 97.75 102 GLU A N 1
ATOM 762 C CA . GLU A 1 102 ? 0.178 -18.407 -10.517 1.00 97.75 102 GLU A CA 1
ATOM 763 C C . GLU A 1 102 ? -0.782 -17.521 -9.709 1.00 97.75 102 GLU A C 1
ATOM 765 O O . GLU A 1 102 ? -1.695 -16.918 -10.273 1.00 97.75 102 GLU A O 1
ATOM 770 N N . ASP A 1 103 ? -0.555 -17.384 -8.399 1.00 98.00 103 ASP A N 1
ATOM 771 C CA . ASP A 1 103 ? -1.359 -16.520 -7.537 1.00 98.00 103 ASP A CA 1
ATOM 772 C C . ASP A 1 103 ? -1.105 -15.036 -7.816 1.00 98.00 103 ASP A C 1
ATOM 774 O O . ASP A 1 103 ? -2.042 -14.243 -7.782 1.00 98.00 103 ASP A O 1
ATOM 778 N N . PHE A 1 104 ? 0.141 -14.655 -8.116 1.00 98.06 104 PHE A N 1
ATOM 779 C CA . PHE A 1 104 ? 0.471 -13.275 -8.484 1.00 98.06 104 PHE A CA 1
ATOM 780 C C . PHE A 1 104 ? -0.085 -12.928 -9.864 1.00 98.06 104 PHE A C 1
ATOM 782 O O . PHE A 1 104 ? -0.617 -11.831 -10.042 1.00 98.06 104 PHE A O 1
ATOM 789 N N . ARG A 1 105 ? -0.007 -13.866 -10.815 1.00 98.00 105 ARG A N 1
ATOM 790 C CA . ARG A 1 105 ? -0.514 -13.685 -12.182 1.00 98.00 105 ARG A CA 1
ATOM 791 C C . ARG A 1 105 ? -2.036 -13.578 -12.238 1.00 98.00 105 ARG A C 1
ATOM 793 O O . ARG A 1 105 ? -2.570 -12.724 -12.949 1.00 98.00 105 ARG A O 1
ATOM 800 N N . GLY A 1 106 ? -2.734 -14.447 -11.505 1.00 95.44 106 GLY A N 1
ATOM 801 C CA . GLY A 1 106 ? -4.172 -14.634 -11.675 1.00 95.44 106 GLY A CA 1
ATOM 802 C C . GLY A 1 106 ? -4.535 -14.908 -13.141 1.00 95.44 106 GLY A C 1
ATOM 803 O O . GLY A 1 106 ? -3.713 -15.364 -13.935 1.00 95.44 106 GLY A O 1
ATOM 804 N N . GLU A 1 107 ? -5.768 -14.592 -13.525 1.00 95.44 107 GLU A N 1
ATOM 805 C CA . GLU A 1 107 ? -6.206 -14.748 -14.919 1.00 95.44 107 GLU A CA 1
ATOM 806 C C . GLU A 1 107 ? -5.662 -13.631 -15.821 1.00 95.44 107 GLU A C 1
ATOM 808 O O . GLU A 1 107 ? -5.261 -13.870 -16.957 1.00 95.44 107 GLU A O 1
ATOM 813 N N . ARG A 1 108 ? -5.618 -12.395 -15.306 1.00 97.38 108 ARG A N 1
ATOM 814 C CA . ARG A 1 108 ? -5.305 -11.197 -16.098 1.00 97.38 108 ARG A CA 1
ATOM 815 C C . ARG A 1 108 ? -3.856 -11.146 -16.584 1.00 97.38 108 ARG A C 1
ATOM 817 O O . ARG A 1 108 ? -3.604 -10.576 -17.642 1.00 97.38 108 ARG A O 1
ATOM 824 N N . PHE A 1 109 ? -2.918 -11.701 -15.819 1.00 97.75 109 PHE A N 1
ATOM 825 C CA . PHE A 1 109 ? -1.484 -11.619 -16.108 1.00 97.75 109 PHE A CA 1
ATOM 826 C C . PHE A 1 109 ? -0.863 -12.997 -16.379 1.00 97.75 109 PHE A C 1
ATOM 828 O O . PHE A 1 109 ? 0.348 -13.164 -16.234 1.00 97.75 109 PHE A O 1
ATOM 835 N N . ALA A 1 110 ? -1.672 -13.987 -16.781 1.00 97.50 110 ALA A N 1
ATOM 836 C CA . ALA A 1 110 ? -1.213 -15.349 -17.062 1.00 97.50 110 ALA A CA 1
ATOM 837 C C . ALA A 1 110 ? -0.012 -15.369 -18.029 1.00 97.50 110 ALA A C 1
ATOM 839 O O . ALA A 1 110 ? 1.027 -15.946 -17.709 1.00 97.50 110 ALA A O 1
ATOM 840 N N . ASP A 1 111 ? -0.106 -14.622 -19.132 1.00 97.00 111 ASP A N 1
ATOM 841 C CA . ASP A 1 111 ? 0.917 -14.553 -20.185 1.00 97.00 111 ASP A CA 1
ATOM 842 C C . ASP A 1 111 ? 1.901 -13.372 -20.022 1.00 97.00 111 ASP A C 1
ATOM 844 O O . ASP A 1 111 ? 2.524 -12.936 -20.993 1.00 97.00 111 ASP A O 1
ATOM 848 N N . TRP A 1 112 ? 2.043 -12.802 -18.815 1.00 98.12 112 TRP A N 1
ATOM 849 C CA . TRP A 1 112 ? 2.963 -11.677 -18.590 1.00 98.12 112 TRP A CA 1
ATOM 850 C C . TRP A 1 112 ? 4.431 -12.086 -18.839 1.00 98.12 112 TRP A C 1
ATOM 852 O O . TRP A 1 112 ? 4.834 -13.165 -18.396 1.00 98.12 112 TRP A O 1
ATOM 862 N N . PRO A 1 113 ? 5.254 -11.257 -19.515 1.00 96.88 113 PRO A N 1
ATOM 863 C CA . PRO A 1 113 ? 6.552 -11.670 -20.069 1.00 96.88 113 PRO A CA 1
ATOM 864 C C . PRO A 1 113 ? 7.670 -11.933 -19.046 1.00 96.88 113 PRO A C 1
ATOM 866 O O . PRO A 1 113 ? 8.735 -12.416 -19.428 1.00 96.88 113 PRO A O 1
ATOM 869 N N . CYS A 1 114 ? 7.470 -11.604 -17.772 1.00 97.00 114 CYS A N 1
ATOM 870 C CA . CYS A 1 114 ? 8.429 -11.841 -16.693 1.00 97.00 114 CYS A CA 1
ATOM 871 C C . CYS A 1 114 ? 7.734 -12.390 -15.444 1.00 97.00 114 CYS A C 1
ATOM 873 O O . CYS A 1 114 ? 6.505 -12.350 -15.351 1.00 97.00 114 CYS A O 1
ATOM 875 N N . ASP A 1 115 ? 8.528 -12.907 -14.505 1.00 97.38 115 ASP A N 1
ATOM 876 C CA . ASP A 1 115 ? 8.046 -13.396 -13.212 1.00 97.38 115 ASP A CA 1
ATOM 877 C C . ASP A 1 115 ? 7.445 -12.253 -12.382 1.00 97.38 115 ASP A C 1
ATOM 879 O O . ASP A 1 115 ? 8.013 -11.162 -12.304 1.00 97.38 115 ASP A O 1
ATOM 883 N N . LEU A 1 116 ? 6.299 -12.510 -11.748 1.00 97.94 116 LEU A N 1
ATOM 884 C CA . LEU A 1 116 ? 5.553 -11.532 -10.947 1.00 97.94 116 LEU A CA 1
ATOM 885 C C . LEU A 1 116 ? 5.601 -11.814 -9.448 1.00 97.94 116 LEU A C 1
ATOM 887 O O . LEU A 1 116 ? 5.273 -10.941 -8.637 1.00 97.94 116 LEU A O 1
ATOM 891 N N . LYS A 1 117 ? 6.024 -13.015 -9.051 1.00 96.88 117 LYS A N 1
ATOM 892 C CA . LYS A 1 117 ? 6.212 -13.372 -7.650 1.00 96.88 117 LYS A CA 1
ATOM 893 C C . LYS A 1 117 ? 7.184 -12.412 -6.973 1.00 96.88 117 LYS A C 1
ATOM 895 O O . LYS A 1 117 ? 8.318 -12.227 -7.399 1.00 96.88 117 LYS A O 1
ATOM 900 N N . GLY A 1 118 ? 6.732 -11.850 -5.857 1.00 95.06 118 GLY A N 1
ATOM 901 C CA . GLY A 1 118 ? 7.453 -10.813 -5.117 1.00 95.06 118 GLY A CA 1
ATOM 902 C C . GLY A 1 118 ? 6.863 -9.417 -5.307 1.00 95.06 118 GLY A C 1
ATOM 903 O O . GLY A 1 118 ? 7.049 -8.571 -4.430 1.00 95.06 118 GLY A O 1
ATOM 904 N N . ASN A 1 119 ? 6.067 -9.191 -6.359 1.00 97.56 119 ASN A N 1
ATOM 905 C CA . ASN A 1 119 ? 5.269 -7.977 -6.504 1.00 97.56 119 ASN A CA 1
ATOM 906 C C . ASN A 1 119 ? 4.019 -8.046 -5.611 1.00 97.56 119 ASN A C 1
ATOM 908 O O . ASN A 1 119 ? 2.907 -8.278 -6.077 1.00 97.56 119 ASN A O 1
ATOM 912 N N . ASN A 1 120 ? 4.201 -7.900 -4.297 1.00 98.06 120 ASN A N 1
ATOM 913 C CA . ASN A 1 120 ? 3.111 -8.004 -3.319 1.00 98.06 120 ASN A CA 1
ATOM 914 C C . ASN A 1 120 ? 1.986 -6.994 -3.568 1.00 98.06 120 ASN A C 1
ATOM 916 O O . ASN A 1 120 ? 0.822 -7.307 -3.330 1.00 98.06 120 ASN A O 1
ATOM 920 N N . ASP A 1 121 ? 2.320 -5.804 -4.056 1.00 98.25 121 ASP A N 1
ATOM 921 C CA . ASP A 1 121 ? 1.367 -4.754 -4.398 1.00 98.25 121 ASP A CA 1
ATOM 922 C C . ASP A 1 121 ? 0.360 -5.223 -5.467 1.00 98.25 121 ASP A C 1
ATOM 924 O O . ASP A 1 121 ? -0.824 -4.912 -5.368 1.00 98.25 121 ASP A O 1
ATOM 928 N N . LEU A 1 122 ? 0.783 -6.057 -6.429 1.00 98.44 122 LEU A N 1
ATOM 929 C CA . LEU A 1 122 ? -0.081 -6.621 -7.479 1.00 98.44 122 LEU A CA 1
ATOM 930 C C . LEU A 1 122 ? -1.254 -7.442 -6.927 1.00 98.44 122 LEU A C 1
ATOM 932 O O . LEU A 1 122 ? -2.310 -7.517 -7.559 1.00 98.44 122 LEU A O 1
ATOM 936 N N . LEU A 1 123 ? -1.097 -8.033 -5.739 1.00 98.62 123 LEU A N 1
ATOM 937 C CA . LEU A 1 123 ? -2.104 -8.910 -5.139 1.00 98.62 123 LEU A CA 1
ATOM 938 C C . LEU A 1 123 ? -3.425 -8.188 -4.852 1.00 98.62 123 LEU A C 1
ATOM 940 O O . LEU A 1 123 ? -4.447 -8.849 -4.724 1.00 98.62 123 LEU A O 1
ATOM 944 N N . VAL A 1 124 ? -3.458 -6.852 -4.817 1.00 98.44 124 VAL A N 1
ATOM 945 C CA . VAL A 1 124 ? -4.734 -6.114 -4.737 1.00 98.44 124 VAL A CA 1
ATOM 946 C C . VAL A 1 124 ? -5.603 -6.282 -5.989 1.00 98.44 124 VAL A C 1
ATOM 948 O O . VAL A 1 124 ? -6.804 -6.040 -5.922 1.00 98.44 124 VAL A O 1
ATOM 951 N N . LEU A 1 125 ? -5.011 -6.688 -7.118 1.00 98.44 125 LEU A N 1
ATOM 952 C CA . LEU A 1 125 ? -5.709 -6.982 -8.369 1.00 98.44 125 LEU A CA 1
ATOM 953 C C . LEU A 1 125 ? -5.907 -8.487 -8.574 1.00 98.44 125 LEU A C 1
ATOM 955 O O . LEU A 1 125 ? -6.985 -8.896 -8.994 1.00 98.44 125 LEU A O 1
ATOM 959 N N . SER A 1 126 ? -4.887 -9.307 -8.300 1.00 98.12 126 SER A N 1
ATOM 960 C CA . SER A 1 126 ? -4.938 -10.751 -8.578 1.00 98.12 126 SER A CA 1
ATOM 961 C C . SER A 1 126 ? -5.510 -11.600 -7.440 1.00 98.12 126 SER A C 1
ATOM 963 O O . SER A 1 126 ? -6.118 -12.632 -7.718 1.00 98.12 126 SER A O 1
ATOM 965 N N . LYS A 1 127 ? -5.346 -11.175 -6.179 1.00 98.12 127 LYS A N 1
ATOM 966 C CA . LYS A 1 127 ? -5.813 -11.869 -4.960 1.00 98.12 127 LYS A CA 1
ATOM 967 C C . LYS A 1 127 ? -6.356 -10.886 -3.904 1.00 98.12 127 LYS A C 1
ATOM 969 O O . LYS A 1 127 ? -5.881 -10.881 -2.758 1.00 98.12 127 LYS A O 1
ATOM 974 N N . PRO A 1 128 ? -7.323 -10.012 -4.251 1.00 98.31 128 PRO A N 1
ATOM 975 C CA . PRO A 1 128 ? -7.831 -8.989 -3.333 1.00 98.31 128 PRO A CA 1
ATOM 976 C C . PRO A 1 128 ? -8.373 -9.572 -2.021 1.00 98.31 128 PRO A C 1
ATOM 978 O O . PRO A 1 128 ? -8.281 -8.934 -0.974 1.00 98.31 128 PRO A O 1
ATOM 981 N N . GLU A 1 129 ? -8.897 -10.796 -2.044 1.00 98.38 129 GLU A N 1
ATOM 982 C CA . GLU A 1 129 ? -9.389 -11.517 -0.873 1.00 98.38 129 GLU A CA 1
ATOM 983 C C . GLU A 1 129 ? -8.297 -11.793 0.169 1.00 98.38 129 GLU A C 1
ATOM 985 O O . GLU A 1 129 ? -8.564 -11.693 1.367 1.00 98.38 129 GLU A O 1
ATOM 990 N N . VAL A 1 130 ? -7.059 -12.068 -0.261 1.00 98.44 130 VAL A N 1
ATOM 991 C CA . VAL A 1 130 ? -5.921 -12.278 0.648 1.00 98.44 130 VAL A CA 1
ATOM 992 C C . VAL A 1 130 ? -5.555 -10.965 1.333 1.00 98.44 130 VAL A C 1
ATOM 994 O O . VAL A 1 130 ? -5.389 -10.922 2.552 1.00 98.44 130 VAL A O 1
ATOM 997 N N . ILE A 1 131 ? -5.484 -9.872 0.571 1.00 98.69 131 ILE A N 1
ATOM 998 C CA . ILE A 1 131 ? -5.152 -8.552 1.120 1.00 98.69 131 ILE A CA 1
ATOM 999 C C . ILE A 1 131 ? -6.253 -8.059 2.071 1.00 98.69 131 ILE A C 1
ATOM 1001 O O . ILE A 1 131 ? -5.956 -7.583 3.168 1.00 98.69 131 ILE A O 1
ATOM 1005 N N . ALA A 1 132 ? -7.525 -8.253 1.715 1.00 98.75 132 ALA A N 1
ATOM 1006 C CA . ALA A 1 132 ? -8.651 -7.949 2.595 1.00 98.75 132 ALA A CA 1
ATOM 1007 C C . ALA A 1 132 ? -8.607 -8.769 3.892 1.00 98.75 132 ALA A C 1
ATOM 1009 O O . ALA A 1 132 ? -8.812 -8.220 4.976 1.00 98.75 132 ALA A O 1
ATOM 1010 N N . ALA A 1 133 ? -8.306 -10.069 3.808 1.00 98.69 133 ALA A N 1
ATOM 1011 C CA . ALA A 1 133 ? -8.167 -10.923 4.984 1.00 98.69 133 ALA A CA 1
ATOM 1012 C C . ALA A 1 133 ? -7.063 -10.419 5.929 1.00 98.69 133 ALA A C 1
ATOM 1014 O O . ALA A 1 133 ? -7.266 -10.391 7.142 1.00 98.69 133 ALA A O 1
ATOM 1015 N N . ILE A 1 134 ? -5.931 -9.952 5.391 1.00 98.62 134 ILE A N 1
ATOM 1016 C CA . ILE A 1 134 ? -4.838 -9.378 6.190 1.00 98.62 134 ILE A CA 1
ATOM 1017 C C . ILE A 1 134 ? -5.266 -8.069 6.869 1.00 98.62 134 ILE A C 1
ATOM 1019 O O . ILE A 1 134 ? -5.058 -7.918 8.074 1.00 98.62 134 ILE A O 1
ATOM 1023 N N . HIS A 1 135 ? -5.906 -7.143 6.145 1.00 98.69 135 HIS A N 1
ATOM 1024 C CA . HIS A 1 135 ? -6.441 -5.915 6.750 1.00 98.69 135 HIS A CA 1
ATOM 1025 C C . HIS A 1 135 ? -7.430 -6.220 7.880 1.00 98.69 135 HIS A C 1
ATOM 1027 O O . HIS A 1 135 ? -7.347 -5.639 8.964 1.00 98.69 135 HIS A O 1
ATOM 1033 N N . ASN A 1 136 ? -8.336 -7.172 7.652 1.00 98.50 136 ASN A N 1
ATOM 1034 C CA . ASN A 1 136 ? -9.311 -7.601 8.647 1.00 98.50 136 ASN A CA 1
ATOM 1035 C C . ASN A 1 136 ? -8.647 -8.220 9.881 1.00 98.50 136 ASN A C 1
ATOM 1037 O O . ASN A 1 136 ? -9.040 -7.888 10.997 1.00 98.50 136 ASN A O 1
ATOM 1041 N N . ALA A 1 137 ? -7.609 -9.040 9.702 1.00 98.38 137 ALA A N 1
ATOM 1042 C CA . ALA A 1 137 ? -6.850 -9.609 10.812 1.00 98.38 137 ALA A CA 1
ATOM 1043 C C . ALA A 1 137 ? -6.173 -8.522 11.668 1.00 98.38 137 ALA A C 1
ATOM 1045 O O . ALA A 1 137 ? -6.154 -8.622 12.896 1.00 98.38 137 ALA A O 1
ATOM 1046 N N . TYR A 1 138 ? -5.661 -7.447 11.057 1.00 98.50 138 TYR A N 1
ATOM 1047 C CA . TYR A 1 138 ? -5.103 -6.323 11.815 1.00 98.50 138 TYR A CA 1
ATOM 1048 C C . TYR A 1 138 ? -6.166 -5.545 12.591 1.00 98.50 138 TYR A C 1
ATOM 1050 O O . TYR A 1 138 ? -5.936 -5.188 13.750 1.00 98.50 138 TYR A O 1
ATOM 1058 N N . PHE A 1 139 ? -7.339 -5.314 12.002 1.00 98.19 139 PHE A N 1
ATOM 1059 C CA . PHE A 1 139 ? -8.444 -4.688 12.726 1.00 98.19 139 PHE A CA 1
ATOM 1060 C C . PHE A 1 139 ? -8.964 -5.554 13.875 1.00 98.19 139 PHE A C 1
ATOM 1062 O O . PHE A 1 139 ? -9.227 -5.019 14.955 1.00 98.19 139 PHE A O 1
ATOM 1069 N N . GLU A 1 140 ? -9.043 -6.870 13.681 1.00 97.38 140 GLU A N 1
ATOM 1070 C CA . GLU A 1 140 ? -9.395 -7.838 14.722 1.00 97.38 140 GLU A CA 1
ATOM 1071 C C . GLU A 1 140 ? -8.373 -7.835 15.865 1.00 97.38 140 GLU A C 1
ATOM 1073 O O . GLU A 1 140 ? -8.745 -7.808 17.037 1.00 97.38 140 GLU A O 1
ATOM 1078 N N . ALA A 1 141 ? -7.082 -7.735 15.536 1.00 97.25 141 ALA A N 1
ATOM 1079 C CA . ALA A 1 141 ? -6.001 -7.568 16.508 1.00 97.25 141 ALA A CA 1
ATOM 1080 C C . ALA A 1 141 ? -5.996 -6.192 17.208 1.00 97.25 141 ALA A C 1
ATOM 1082 O O . ALA A 1 141 ? -5.200 -5.962 18.123 1.00 97.25 141 ALA A O 1
ATOM 1083 N N . GLY A 1 142 ? -6.879 -5.275 16.801 1.00 96.19 142 GLY A N 1
ATOM 1084 C CA . GLY A 1 142 ? -7.121 -4.005 17.471 1.00 96.19 142 GLY A CA 1
ATOM 1085 C C . GLY A 1 142 ? -6.505 -2.777 16.804 1.00 96.19 142 GLY A C 1
ATOM 1086 O O . GLY A 1 142 ? -6.590 -1.705 17.412 1.00 96.19 142 GLY A O 1
ATOM 1087 N N . ALA A 1 143 ? -5.946 -2.891 15.594 1.00 97.81 143 ALA A N 1
ATOM 1088 C CA . ALA A 1 143 ? -5.432 -1.742 14.848 1.00 97.81 143 ALA A CA 1
ATOM 1089 C C . ALA A 1 143 ? -6.516 -0.664 14.659 1.00 97.81 143 ALA A C 1
ATOM 1091 O O . ALA A 1 143 ? -7.698 -0.956 14.459 1.00 97.81 143 ALA A O 1
ATOM 1092 N N . ASP A 1 144 ? -6.106 0.597 14.751 1.00 97.81 144 ASP A N 1
ATOM 1093 C CA . ASP A 1 144 ? -6.944 1.771 14.492 1.00 97.81 144 ASP A CA 1
ATOM 1094 C C . ASP A 1 144 ? -6.744 2.294 13.068 1.00 97.81 144 ASP A C 1
ATOM 1096 O O . ASP A 1 144 ? -7.680 2.805 12.447 1.00 97.81 144 ASP A O 1
ATOM 1100 N N . ILE A 1 145 ? -5.516 2.169 12.570 1.00 98.06 145 ILE A N 1
ATOM 1101 C CA . ILE A 1 145 ? -5.073 2.639 11.264 1.00 98.06 145 ILE A CA 1
ATOM 1102 C C . ILE A 1 145 ? -4.437 1.450 10.550 1.00 98.06 145 ILE A C 1
ATOM 1104 O O . ILE A 1 145 ? -3.605 0.770 11.144 1.00 98.06 145 ILE A O 1
ATOM 1108 N N . ILE A 1 146 ? -4.827 1.217 9.301 1.00 98.25 146 ILE A N 1
ATOM 1109 C CA . ILE A 1 146 ? -4.140 0.275 8.411 1.00 98.25 146 ILE A CA 1
ATOM 1110 C C . ILE A 1 146 ? -3.448 1.020 7.281 1.00 98.25 146 ILE A C 1
ATOM 1112 O O . ILE A 1 146 ? -3.892 2.096 6.867 1.00 98.25 146 ILE A O 1
ATOM 1116 N N . GLU A 1 147 ? -2.395 0.426 6.758 1.00 98.38 147 GLU A N 1
ATOM 1117 C CA . GLU A 1 147 ? -1.675 0.894 5.586 1.00 98.38 147 GLU A CA 1
ATOM 1118 C C . GLU A 1 147 ? -2.237 0.264 4.307 1.00 98.38 147 GLU A C 1
ATOM 1120 O O . GLU A 1 147 ? -2.615 -0.904 4.292 1.00 98.38 147 GLU A O 1
ATOM 1125 N N . THR A 1 148 ? -2.305 1.013 3.203 1.00 98.62 148 THR A N 1
ATOM 1126 C CA . THR A 1 148 ? -2.592 0.423 1.886 1.00 98.62 148 THR A CA 1
ATOM 1127 C C . THR A 1 148 ? -1.438 -0.474 1.434 1.00 98.62 148 THR A C 1
ATOM 1129 O O . THR A 1 148 ? -0.270 -0.176 1.680 1.00 98.62 148 THR A O 1
ATOM 1132 N N . ASN A 1 149 ? -1.740 -1.552 0.703 1.00 98.56 149 ASN A N 1
ATOM 1133 C CA . ASN A 1 149 ? -0.722 -2.402 0.075 1.00 98.56 149 ASN A CA 1
ATOM 1134 C C . ASN A 1 149 ? -0.141 -1.733 -1.191 1.00 98.56 149 ASN A C 1
ATOM 1136 O O . ASN A 1 149 ? -0.433 -2.154 -2.306 1.00 98.56 149 ASN A O 1
ATOM 1140 N N . THR A 1 150 ? 0.598 -0.633 -1.006 1.00 98.25 150 THR A N 1
ATOM 1141 C CA . THR A 1 150 ? 1.092 0.243 -2.092 1.00 98.25 150 THR A CA 1
ATOM 1142 C C . THR A 1 150 ? 2.546 0.684 -1.911 1.00 98.25 150 THR A C 1
ATOM 1144 O O . THR A 1 150 ? 2.954 1.743 -2.390 1.00 98.25 150 THR A O 1
ATOM 1147 N N . PHE A 1 151 ? 3.353 -0.095 -1.189 1.00 97.31 151 PHE A N 1
ATOM 1148 C CA . PHE A 1 151 ? 4.735 0.277 -0.883 1.00 97.31 151 PHE A CA 1
ATOM 1149 C C . PHE A 1 151 ? 5.596 0.446 -2.148 1.00 97.31 151 PHE A C 1
ATOM 1151 O O . PHE A 1 151 ? 6.370 1.396 -2.237 1.00 97.31 151 PHE A O 1
ATOM 1158 N N . ASN A 1 152 ? 5.430 -0.424 -3.147 1.00 96.62 152 ASN A N 1
ATOM 1159 C CA . ASN A 1 152 ? 6.171 -0.400 -4.414 1.00 96.62 152 ASN A CA 1
ATOM 1160 C C . ASN A 1 152 ? 5.327 0.094 -5.599 1.00 96.62 152 ASN A C 1
ATOM 1162 O O . ASN A 1 152 ? 5.781 0.053 -6.742 1.00 96.62 152 ASN A O 1
ATOM 1166 N N . SER A 1 153 ? 4.114 0.586 -5.354 1.00 97.44 153 SER A N 1
ATOM 1167 C CA . SER A 1 153 ? 3.175 1.035 -6.385 1.00 97.44 153 SER A CA 1
ATOM 1168 C C . SER A 1 153 ? 3.550 2.408 -6.939 1.00 97.44 153 SER A C 1
ATOM 1170 O O . SER A 1 153 ? 2.821 3.378 -6.797 1.00 97.44 153 SER A O 1
ATOM 1172 N N . THR A 1 154 ? 4.720 2.507 -7.559 1.00 98.12 154 THR A N 1
ATOM 1173 C CA . THR A 1 154 ? 5.157 3.675 -8.328 1.00 98.12 154 THR A CA 1
ATOM 1174 C C . THR A 1 154 ? 5.598 3.207 -9.705 1.00 98.12 154 THR A C 1
ATOM 1176 O O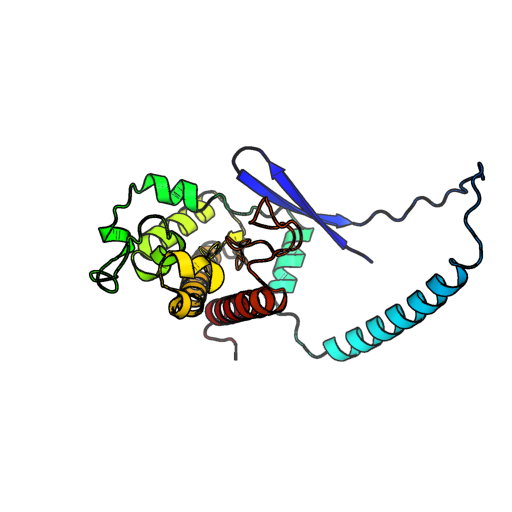 . THR A 1 154 ? 6.097 2.090 -9.841 1.00 98.12 154 THR A O 1
ATOM 1179 N N . THR A 1 155 ? 5.511 4.066 -10.720 1.00 97.75 155 THR A N 1
ATOM 1180 C CA . THR A 1 155 ? 6.019 3.743 -12.067 1.00 97.75 155 THR A CA 1
ATOM 1181 C C . THR A 1 155 ? 7.491 3.324 -12.056 1.00 97.75 155 THR A C 1
ATOM 1183 O O . THR A 1 155 ? 7.898 2.490 -12.850 1.00 97.75 155 THR A O 1
ATOM 1186 N N . ILE A 1 156 ? 8.295 3.847 -11.126 1.00 97.25 156 ILE A N 1
ATOM 1187 C CA . ILE A 1 156 ? 9.724 3.529 -11.017 1.00 97.25 156 ILE A CA 1
ATOM 1188 C C . ILE A 1 156 ? 9.950 2.103 -10.502 1.00 97.25 156 ILE A C 1
ATOM 1190 O O . ILE A 1 156 ? 10.747 1.375 -11.086 1.00 97.25 156 ILE A O 1
ATOM 1194 N N . ALA A 1 157 ? 9.272 1.706 -9.422 1.00 96.75 157 ALA A N 1
ATOM 1195 C CA . ALA A 1 157 ? 9.445 0.377 -8.836 1.00 96.75 157 ALA A CA 1
ATOM 1196 C C . ALA A 1 157 ? 8.710 -0.711 -9.639 1.00 96.75 157 ALA A C 1
ATOM 1198 O O . ALA A 1 157 ? 9.218 -1.819 -9.782 1.00 96.75 157 ALA A O 1
ATOM 1199 N N . MET A 1 158 ? 7.564 -0.382 -10.242 1.00 97.62 158 MET A N 1
ATOM 1200 C CA . MET A 1 158 ? 6.826 -1.306 -11.111 1.00 97.62 158 MET A CA 1
ATOM 1201 C C . MET A 1 158 ? 7.570 -1.641 -12.414 1.00 97.62 158 MET A C 1
ATOM 1203 O O . MET A 1 158 ? 7.249 -2.646 -13.048 1.00 97.62 158 MET A O 1
ATOM 1207 N N . ALA A 1 159 ? 8.587 -0.858 -12.791 1.00 96.94 159 ALA A N 1
ATOM 1208 C CA . ALA A 1 159 ? 9.437 -1.144 -13.946 1.00 96.94 159 ALA A CA 1
ATOM 1209 C C . ALA A 1 159 ? 10.222 -2.459 -13.809 1.00 96.94 159 ALA A C 1
ATOM 1211 O O . ALA A 1 159 ? 10.484 -3.112 -14.817 1.00 96.94 159 ALA A O 1
ATOM 1212 N N . ASP A 1 160 ? 10.529 -2.901 -12.582 1.00 95.62 160 ASP A N 1
ATOM 1213 C CA . ASP A 1 160 ? 11.185 -4.199 -12.344 1.00 95.62 160 ASP A CA 1
ATOM 1214 C C . ASP A 1 160 ? 10.306 -5.379 -12.811 1.00 95.62 160 ASP A C 1
ATOM 1216 O O . ASP A 1 160 ? 10.820 -6.443 -13.152 1.00 95.62 160 ASP A O 1
ATOM 1220 N N . TYR A 1 161 ? 8.987 -5.162 -12.900 1.00 97.38 161 TYR A N 1
ATOM 1221 C CA . TYR A 1 161 ? 7.986 -6.126 -13.368 1.00 97.38 161 TYR A CA 1
ATOM 1222 C C . TYR A 1 161 ? 7.369 -5.745 -14.727 1.00 97.38 161 TYR A C 1
ATOM 1224 O O . TYR A 1 161 ? 6.403 -6.372 -15.159 1.00 97.38 161 TYR A O 1
ATOM 1232 N N . GLN A 1 162 ? 7.896 -4.719 -15.410 1.00 97.88 162 GLN A N 1
ATOM 1233 C CA . GLN A 1 162 ? 7.333 -4.157 -16.654 1.00 97.88 162 GLN A CA 1
ATOM 1234 C C . GLN A 1 162 ? 5.866 -3.690 -16.510 1.00 97.88 162 GLN A C 1
ATOM 1236 O O . GLN A 1 162 ? 5.081 -3.760 -17.455 1.00 97.88 162 GLN A O 1
ATOM 1241 N N . MET A 1 163 ? 5.472 -3.255 -15.306 1.00 98.00 163 MET A N 1
ATOM 1242 C CA . MET A 1 163 ? 4.094 -2.925 -14.911 1.00 98.00 163 MET A CA 1
ATOM 1243 C C . MET A 1 163 ? 3.870 -1.429 -14.655 1.00 98.00 163 MET A C 1
ATOM 1245 O O . MET A 1 163 ? 2.929 -1.048 -13.960 1.00 98.00 163 MET A O 1
ATOM 1249 N N . GLU A 1 164 ? 4.707 -0.547 -15.201 1.00 98.12 164 GLU A N 1
ATOM 1250 C CA . GLU A 1 164 ? 4.644 0.898 -14.943 1.00 98.12 164 GLU A CA 1
ATOM 1251 C C . GLU A 1 164 ? 3.251 1.472 -15.217 1.00 98.12 164 GLU A C 1
ATOM 1253 O O . GLU A 1 164 ? 2.738 2.265 -14.432 1.00 98.12 164 GLU A O 1
ATOM 1258 N N . SER A 1 165 ? 2.603 1.008 -16.290 1.00 98.12 165 SER A N 1
ATOM 1259 C CA . SER A 1 165 ? 1.252 1.430 -16.682 1.00 98.12 165 SER A CA 1
ATOM 1260 C C . SER A 1 165 ? 0.148 1.041 -15.687 1.00 98.12 165 SER A C 1
ATOM 1262 O O . SER A 1 165 ? -0.928 1.633 -15.718 1.00 98.12 165 SER A O 1
ATOM 1264 N N . LEU A 1 166 ? 0.409 0.086 -14.789 1.00 98.44 166 LEU A N 1
ATOM 1265 C CA . LEU A 1 166 ? -0.538 -0.395 -13.778 1.00 98.44 166 LEU A CA 1
ATOM 1266 C C . LEU A 1 166 ? -0.364 0.296 -12.419 1.00 98.44 166 LEU A C 1
ATOM 1268 O O . LEU A 1 166 ? -1.203 0.115 -11.541 1.00 98.44 166 LEU A O 1
ATOM 1272 N N . SER A 1 167 ? 0.683 1.110 -12.240 1.00 98.19 167 SER A N 1
ATOM 1273 C CA . SER A 1 167 ? 0.990 1.828 -10.991 1.00 98.19 167 SER A CA 1
ATOM 1274 C C . SER A 1 167 ? -0.236 2.554 -10.418 1.00 98.19 167 SER A C 1
ATOM 1276 O O . SER A 1 167 ? -0.633 2.319 -9.273 1.00 98.19 167 SER A O 1
ATOM 1278 N N . ALA A 1 168 ? -0.896 3.390 -11.223 1.00 98.50 168 ALA A N 1
ATOM 1279 C CA . ALA A 1 168 ? -2.085 4.124 -10.795 1.00 98.50 168 ALA A CA 1
ATOM 1280 C C . ALA A 1 168 ? -3.271 3.200 -10.463 1.00 98.50 168 ALA A C 1
ATOM 1282 O O . ALA A 1 168 ? -3.961 3.409 -9.467 1.00 98.50 168 ALA A O 1
ATOM 1283 N N . GLU A 1 169 ? -3.498 2.159 -11.266 1.00 98.62 169 GLU A N 1
ATOM 1284 C CA . GLU A 1 169 ? -4.598 1.215 -11.049 1.00 98.62 169 GLU A CA 1
ATOM 1285 C C . GLU A 1 169 ? -4.432 0.447 -9.732 1.00 98.62 169 GLU A C 1
ATOM 1287 O O . GLU A 1 169 ? -5.383 0.334 -8.957 1.00 98.62 169 GLU A O 1
ATOM 1292 N N . ILE A 1 170 ? -3.215 -0.021 -9.448 1.00 98.69 170 ILE A N 1
ATOM 1293 C CA . ILE A 1 170 ? -2.882 -0.744 -8.218 1.00 98.69 170 ILE A CA 1
ATOM 1294 C C . ILE A 1 170 ? -3.097 0.159 -6.999 1.00 98.69 170 ILE A C 1
ATOM 1296 O O . ILE A 1 170 ? -3.781 -0.244 -6.059 1.00 98.69 170 ILE A O 1
ATOM 1300 N N . ASN A 1 171 ? -2.609 1.405 -7.033 1.00 98.81 171 ASN A N 1
ATOM 1301 C CA . ASN A 1 171 ? -2.842 2.371 -5.952 1.00 98.81 171 ASN A CA 1
ATOM 1302 C C . ASN A 1 171 ? -4.335 2.611 -5.697 1.00 98.81 171 ASN A C 1
ATOM 1304 O O . ASN A 1 171 ? -4.785 2.603 -4.549 1.00 98.81 171 ASN A O 1
ATOM 1308 N N . TYR A 1 172 ? -5.105 2.816 -6.767 1.00 98.75 172 TYR A N 1
ATOM 1309 C CA . TYR A 1 172 ? -6.542 3.046 -6.677 1.00 98.75 172 TYR A CA 1
ATOM 1310 C C . TYR A 1 172 ? -7.266 1.838 -6.066 1.00 98.75 172 TYR A C 1
ATOM 1312 O O . TYR A 1 172 ? -8.047 1.989 -5.122 1.00 98.75 172 TYR A O 1
ATOM 1320 N N . ALA A 1 173 ? -6.981 0.632 -6.567 1.00 98.69 173 ALA A N 1
ATOM 1321 C CA . ALA A 1 173 ? -7.586 -0.606 -6.088 1.00 98.69 173 ALA A CA 1
ATOM 1322 C C . ALA A 1 173 ? -7.223 -0.891 -4.624 1.00 98.69 173 ALA A C 1
ATOM 1324 O O . ALA A 1 173 ? -8.107 -1.206 -3.825 1.00 98.69 173 ALA A O 1
ATOM 1325 N N . ALA A 1 174 ? -5.956 -0.707 -4.247 1.00 98.69 174 ALA A N 1
ATOM 1326 C CA . ALA A 1 174 ? -5.481 -0.886 -2.881 1.00 98.69 174 ALA A CA 1
ATOM 1327 C C . ALA A 1 174 ? -6.162 0.078 -1.899 1.00 98.69 174 ALA A C 1
ATOM 1329 O O . ALA A 1 174 ? -6.645 -0.346 -0.847 1.00 98.69 174 ALA A O 1
ATOM 1330 N N . ALA A 1 175 ? -6.247 1.366 -2.250 1.00 98.56 175 ALA A N 1
ATOM 1331 C CA . ALA A 1 175 ? -6.925 2.369 -1.435 1.00 98.56 175 ALA A CA 1
ATOM 1332 C C . ALA A 1 175 ? -8.412 2.040 -1.256 1.00 98.56 175 ALA A C 1
ATOM 1334 O O . ALA A 1 175 ? -8.920 2.072 -0.133 1.00 98.56 175 ALA A O 1
ATOM 1335 N N . LYS A 1 176 ? -9.091 1.653 -2.341 1.00 98.44 176 LYS A N 1
ATOM 1336 C CA . LYS A 1 176 ? -10.505 1.265 -2.318 1.00 98.44 176 LYS A CA 1
ATOM 1337 C C . LYS A 1 176 ? -10.749 0.027 -1.452 1.00 98.44 176 LYS A C 1
ATOM 1339 O O . LYS A 1 176 ? -11.694 0.011 -0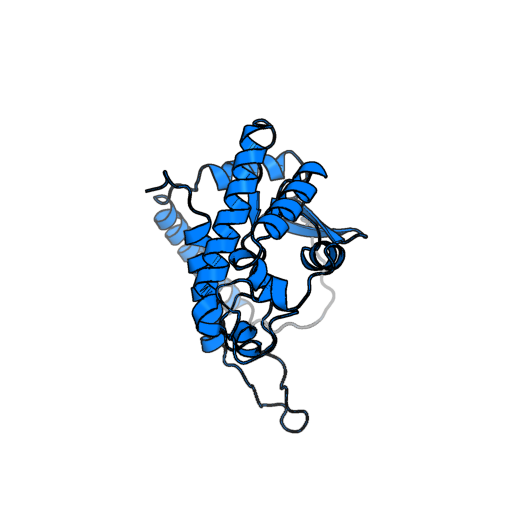.663 1.00 98.44 176 LYS A O 1
ATOM 1344 N N . LEU A 1 177 ? -9.890 -0.987 -1.563 1.00 98.50 177 LEU A N 1
ATOM 1345 C CA . LEU A 1 177 ? -9.982 -2.231 -0.798 1.00 98.50 177 LEU A CA 1
ATOM 1346 C C . LEU A 1 177 ? -9.775 -1.998 0.703 1.00 98.50 177 LEU A C 1
ATOM 1348 O O . LEU A 1 177 ? -10.616 -2.388 1.517 1.00 98.50 177 LEU A O 1
ATOM 1352 N N . ALA A 1 178 ? -8.688 -1.315 1.071 1.00 98.31 178 ALA A N 1
ATOM 1353 C CA . ALA A 1 178 ? -8.398 -0.965 2.459 1.00 98.31 178 ALA A CA 1
ATOM 1354 C C . ALA A 1 178 ? -9.524 -0.107 3.056 1.00 98.31 178 ALA A C 1
ATOM 1356 O O . ALA A 1 178 ? -9.952 -0.318 4.194 1.00 98.31 178 ALA A O 1
ATOM 1357 N N . ARG A 1 179 ? -10.063 0.829 2.263 1.00 96.19 179 ARG A N 1
ATOM 1358 C CA . ARG A 1 179 ? -11.180 1.680 2.673 1.00 96.19 179 ARG A CA 1
ATOM 1359 C C . ARG A 1 179 ? -12.449 0.886 2.952 1.00 96.19 179 ARG A C 1
ATOM 1361 O O . ARG A 1 179 ? -13.074 1.127 3.983 1.00 96.19 179 ARG A O 1
ATOM 1368 N N . ALA A 1 180 ? -12.803 -0.054 2.079 1.00 97.62 180 ALA A N 1
ATOM 1369 C CA . ALA A 1 180 ? -13.961 -0.918 2.278 1.00 97.62 180 ALA A CA 1
ATOM 1370 C C . ALA A 1 180 ? -13.849 -1.705 3.595 1.00 97.62 180 ALA A C 1
ATOM 1372 O O . ALA A 1 180 ? -14.785 -1.690 4.395 1.00 97.62 180 ALA A O 1
ATOM 1373 N N . CYS A 1 181 ? -12.675 -2.285 3.876 1.00 98.00 181 CYS A N 1
ATOM 1374 C CA . CYS A 1 181 ? -12.419 -2.982 5.139 1.00 98.00 181 CYS A CA 1
ATOM 1375 C C . CYS A 1 181 ? -12.573 -2.032 6.344 1.00 98.00 181 CYS A C 1
ATOM 1377 O O . CYS A 1 181 ? -13.245 -2.352 7.323 1.00 98.00 181 CYS A O 1
ATOM 1379 N N . ALA A 1 182 ? -11.992 -0.831 6.275 1.00 97.12 182 ALA A N 1
ATOM 1380 C CA . ALA A 1 182 ? -12.061 0.145 7.362 1.00 97.12 182 ALA A CA 1
ATOM 1381 C C . ALA A 1 182 ? -13.490 0.644 7.637 1.00 97.12 182 ALA A C 1
ATOM 1383 O O . ALA A 1 182 ? -13.880 0.787 8.800 1.00 97.12 182 ALA A O 1
ATOM 1384 N N . ASP A 1 183 ? -14.277 0.920 6.593 1.00 95.94 183 ASP A N 1
ATOM 1385 C CA . ASP A 1 183 ? -15.673 1.341 6.741 1.00 95.94 183 ASP A CA 1
ATOM 1386 C C . ASP A 1 183 ? -16.523 0.207 7.346 1.00 95.94 183 ASP A C 1
ATOM 1388 O O . ASP A 1 183 ? -17.316 0.475 8.251 1.00 95.94 183 ASP A O 1
ATOM 1392 N N . GLU A 1 184 ? -16.308 -1.052 6.947 1.00 96.88 184 GLU A N 1
ATOM 1393 C CA . GLU A 1 184 ? -16.999 -2.210 7.531 1.00 96.88 184 GLU A CA 1
ATOM 1394 C C . GLU A 1 184 ? -16.703 -2.359 9.033 1.00 96.88 184 GLU A C 1
ATOM 1396 O O . GLU A 1 184 ? -17.621 -2.458 9.850 1.00 96.88 184 GLU A O 1
ATOM 1401 N N . TRP A 1 185 ? -15.432 -2.302 9.436 1.00 97.62 185 TRP A N 1
ATOM 1402 C CA . TRP A 1 185 ? -15.053 -2.377 10.853 1.00 97.62 185 TRP A CA 1
ATOM 1403 C C . TRP A 1 185 ? -15.525 -1.176 11.672 1.00 97.62 185 TRP A C 1
ATOM 1405 O O . TRP A 1 185 ? -15.902 -1.327 12.838 1.00 97.62 185 TRP A O 1
ATOM 1415 N N . SER A 1 186 ? -15.545 0.012 11.065 1.00 95.44 186 SER A N 1
ATOM 1416 C CA . SER A 1 186 ? -16.112 1.207 11.696 1.00 95.44 186 SER A CA 1
ATOM 1417 C C . SER A 1 186 ? -17.619 1.063 11.907 1.00 95.44 186 SER A C 1
ATOM 1419 O O . SER A 1 186 ? -18.126 1.494 12.934 1.00 95.44 186 SER A O 1
ATOM 1421 N N . ALA A 1 187 ? -18.343 0.442 10.971 1.00 95.81 187 ALA A N 1
ATOM 1422 C CA . ALA A 1 187 ? -19.774 0.184 11.121 1.00 95.81 187 ALA A CA 1
ATOM 1423 C C . ALA A 1 187 ? -20.065 -0.854 12.219 1.00 95.81 187 ALA A C 1
ATOM 1425 O O . ALA A 1 187 ? -21.047 -0.717 12.944 1.00 95.81 187 ALA A O 1
ATOM 1426 N N . ARG A 1 188 ? -19.194 -1.862 12.376 1.00 95.94 188 ARG A N 1
ATOM 1427 C CA . ARG A 1 188 ? -19.283 -2.870 13.450 1.00 95.94 188 ARG A CA 1
ATOM 1428 C C . ARG A 1 188 ? -19.006 -2.293 14.842 1.00 95.94 188 ARG A C 1
ATOM 1430 O O . ARG A 1 188 ? -19.595 -2.759 15.810 1.00 95.94 188 ARG A O 1
ATOM 1437 N N . THR A 1 189 ? -18.111 -1.308 14.937 1.00 93.88 189 THR A N 1
ATOM 1438 C CA . THR A 1 189 ? -17.713 -0.652 16.200 1.00 93.88 189 THR A CA 1
ATOM 1439 C C . THR A 1 189 ? -17.725 0.877 16.053 1.00 93.88 189 THR A C 1
ATOM 1441 O O . THR A 1 189 ? -16.661 1.486 15.926 1.00 93.88 189 THR A O 1
ATOM 1444 N N . PRO A 1 190 ? -18.907 1.530 16.017 1.00 91.19 190 PRO A N 1
ATOM 1445 C CA . PRO A 1 190 ? -19.026 2.965 15.722 1.00 91.19 190 PRO A CA 1
ATOM 1446 C C . PRO A 1 190 ? -18.246 3.886 16.669 1.00 91.19 190 PRO A C 1
ATOM 1448 O O . PRO A 1 190 ? -17.789 4.957 16.267 1.00 91.19 190 PRO A O 1
ATOM 1451 N N . GLU A 1 191 ? -18.065 3.469 17.920 1.00 89.31 191 GLU A N 1
ATOM 1452 C CA . GLU A 1 191 ? -17.280 4.154 18.948 1.00 89.31 191 GLU A CA 1
ATOM 1453 C C . GLU A 1 191 ? -15.774 4.158 18.660 1.00 89.31 191 GLU A C 1
ATOM 1455 O O . GLU A 1 191 ? -15.031 4.984 19.191 1.00 89.31 191 GLU A O 1
ATOM 1460 N N . LYS A 1 192 ? -15.317 3.248 17.797 1.00 91.38 192 LYS A N 1
ATOM 1461 C CA . LYS A 1 192 ? -13.923 3.100 17.406 1.00 91.38 192 LYS A CA 1
ATOM 1462 C C . LYS A 1 192 ? -13.857 3.231 15.874 1.00 91.38 192 LYS A C 1
ATOM 1464 O O . LYS A 1 192 ? -13.884 2.221 15.175 1.00 91.38 192 LYS A O 1
ATOM 1469 N N . PRO A 1 193 ? -13.748 4.444 15.308 1.00 93.25 193 PRO A N 1
ATOM 1470 C CA . PRO A 1 193 ? -13.556 4.605 13.867 1.00 93.25 193 PRO A CA 1
ATOM 1471 C C . PRO A 1 193 ? -12.216 4.000 13.415 1.00 93.25 193 PRO A C 1
ATOM 1473 O O . PRO A 1 193 ? -11.230 4.033 14.155 1.00 93.25 193 PRO A O 1
ATOM 1476 N N . ARG A 1 194 ? -12.178 3.449 12.198 1.00 95.75 194 ARG A N 1
ATOM 1477 C CA . ARG A 1 194 ? -10.953 2.994 11.525 1.00 95.75 194 ARG A CA 1
ATOM 1478 C C . ARG A 1 194 ? -10.516 3.973 10.451 1.00 95.75 194 ARG A C 1
ATOM 1480 O O . ARG A 1 194 ? -11.333 4.669 9.843 1.00 95.75 194 ARG A O 1
ATOM 1487 N N . TYR A 1 195 ? -9.212 4.007 10.229 1.00 96.38 195 TYR A N 1
ATOM 1488 C CA . TYR A 1 195 ? -8.572 4.890 9.268 1.00 96.38 195 TYR A CA 1
ATOM 1489 C C . TYR A 1 195 ? -7.667 4.095 8.334 1.00 96.38 195 TYR A C 1
ATOM 1491 O O . TYR A 1 195 ? -7.202 3.007 8.668 1.00 96.38 195 TYR A O 1
ATOM 1499 N N . VAL A 1 196 ? -7.417 4.670 7.163 1.00 97.50 196 VAL A N 1
ATOM 1500 C CA . VAL A 1 196 ? -6.526 4.110 6.149 1.00 97.50 196 VAL A CA 1
ATOM 1501 C C . VAL A 1 196 ? -5.446 5.137 5.851 1.00 97.50 196 VAL A C 1
ATOM 1503 O O . VAL A 1 196 ? -5.753 6.306 5.606 1.00 97.50 196 VAL A O 1
ATOM 1506 N N . ALA A 1 197 ? -4.194 4.700 5.880 1.00 97.19 197 ALA A N 1
ATOM 1507 C CA . ALA A 1 197 ? -3.037 5.463 5.456 1.00 97.19 197 ALA A CA 1
ATOM 1508 C C . ALA A 1 197 ? -2.626 5.014 4.048 1.00 97.19 197 ALA A C 1
ATOM 1510 O O . ALA A 1 197 ? -2.295 3.851 3.835 1.00 97.19 197 ALA A O 1
ATOM 1511 N N . GLY A 1 198 ? -2.647 5.943 3.089 1.00 97.25 198 GLY A N 1
ATOM 1512 C CA . GLY A 1 198 ? -2.072 5.712 1.766 1.00 97.25 198 GLY A CA 1
ATOM 1513 C C . GLY A 1 198 ? -0.548 5.677 1.857 1.00 97.25 198 GLY A C 1
ATOM 1514 O O . GLY A 1 198 ? 0.061 6.678 2.241 1.00 97.25 198 GLY A O 1
ATOM 1515 N N . VAL A 1 199 ? 0.058 4.541 1.526 1.00 97.44 199 VAL A N 1
ATOM 1516 C CA . VAL A 1 199 ? 1.507 4.334 1.620 1.00 97.44 199 VAL A CA 1
ATOM 1517 C C . VAL A 1 199 ? 2.203 4.721 0.322 1.00 97.44 199 VAL A C 1
ATOM 1519 O O . VAL A 1 199 ? 1.782 4.335 -0.764 1.00 97.44 199 VAL A O 1
ATOM 1522 N N . LEU A 1 200 ? 3.310 5.450 0.460 1.00 96.88 200 LEU A N 1
ATOM 1523 C CA . LEU A 1 200 ? 4.271 5.734 -0.602 1.00 96.88 200 LEU A CA 1
ATOM 1524 C C . LEU A 1 200 ? 5.641 5.248 -0.123 1.00 96.88 200 LEU A C 1
ATOM 1526 O O . LEU A 1 200 ? 6.253 5.885 0.738 1.00 96.88 200 LEU A O 1
ATOM 1530 N N . GLY A 1 201 ? 6.105 4.105 -0.629 1.00 93.88 201 GLY A N 1
ATOM 1531 C CA . GLY A 1 201 ? 7.414 3.574 -0.257 1.00 93.88 201 GLY A CA 1
ATOM 1532 C C . GLY A 1 201 ? 8.566 4.280 -0.984 1.00 93.88 201 GLY A C 1
ATOM 1533 O O . GLY A 1 201 ? 8.360 4.923 -2.017 1.00 93.88 201 GLY A O 1
ATOM 1534 N N . PRO A 1 202 ? 9.799 4.179 -0.458 1.00 90.12 202 PRO A N 1
ATOM 1535 C CA . PRO A 1 202 ? 10.988 4.637 -1.153 1.00 90.12 202 PRO A CA 1
ATOM 1536 C C . PRO A 1 202 ? 11.218 3.724 -2.359 1.00 90.12 202 PRO A C 1
ATOM 1538 O O . PRO A 1 202 ? 11.441 2.527 -2.203 1.00 90.12 202 PRO A O 1
ATOM 1541 N N . THR A 1 203 ? 11.151 4.276 -3.567 1.00 90.75 203 THR A N 1
ATOM 1542 C CA . THR A 1 203 ? 11.422 3.536 -4.809 1.00 90.75 203 THR A CA 1
ATOM 1543 C C . THR A 1 203 ? 12.742 2.751 -4.753 1.00 90.75 203 THR A C 1
ATOM 1545 O O . THR A 1 203 ? 13.650 3.111 -4.007 1.00 90.75 203 THR A O 1
ATOM 1548 N N . ASN A 1 204 ? 12.926 1.767 -5.635 1.00 87.69 204 ASN A N 1
ATOM 1549 C CA . ASN A 1 204 ? 14.193 1.032 -5.789 1.00 87.69 204 ASN A CA 1
ATOM 1550 C C . ASN A 1 204 ? 15.376 1.891 -6.306 1.00 87.69 204 ASN A C 1
ATOM 1552 O O . ASN A 1 204 ? 16.503 1.406 -6.402 1.00 87.69 204 ASN A O 1
ATOM 1556 N N . ARG A 1 205 ? 15.149 3.172 -6.632 1.00 87.38 205 ARG A N 1
ATOM 1557 C CA . ARG A 1 205 ? 16.176 4.137 -7.053 1.00 87.38 205 ARG A CA 1
ATOM 1558 C C . ARG A 1 205 ? 16.343 5.252 -6.028 1.00 87.38 205 ARG A C 1
ATOM 1560 O O . ARG A 1 205 ? 15.389 5.669 -5.376 1.00 87.38 205 ARG A O 1
ATOM 1567 N N . THR A 1 206 ? 17.560 5.779 -5.923 1.00 86.94 206 THR A N 1
ATOM 1568 C CA . THR A 1 206 ? 17.899 6.873 -5.006 1.00 86.94 206 THR A CA 1
ATOM 1569 C C . THR A 1 206 ? 18.491 8.058 -5.759 1.00 86.94 206 THR A C 1
ATOM 1571 O O . THR A 1 206 ? 19.351 7.903 -6.621 1.00 86.94 206 THR A O 1
ATOM 1574 N N . ALA A 1 207 ? 18.034 9.265 -5.417 1.00 88.69 207 ALA A N 1
ATOM 1575 C CA . ALA A 1 207 ? 18.577 10.509 -5.962 1.00 88.69 207 ALA A CA 1
ATOM 1576 C C . ALA A 1 207 ? 19.806 11.017 -5.185 1.00 88.69 207 ALA A C 1
ATOM 1578 O O . ALA A 1 207 ? 20.493 11.931 -5.643 1.00 88.69 207 ALA A O 1
ATOM 1579 N N . SER A 1 208 ? 20.095 10.464 -4.002 1.00 88.12 208 SER A N 1
ATOM 1580 C CA . SER A 1 208 ? 21.174 10.956 -3.136 1.00 88.12 208 SER A CA 1
ATOM 1581 C C . SER A 1 208 ? 22.484 10.186 -3.297 1.00 88.12 208 SER A C 1
ATOM 1583 O O . SER A 1 208 ? 23.545 10.782 -3.112 1.00 88.12 208 SER A O 1
ATOM 1585 N N . ILE A 1 209 ? 22.428 8.909 -3.686 1.00 87.56 209 ILE A N 1
ATOM 1586 C CA . ILE A 1 209 ? 23.589 8.012 -3.782 1.00 87.56 209 ILE A CA 1
ATOM 1587 C C . ILE A 1 209 ? 23.760 7.559 -5.234 1.00 87.56 209 ILE A C 1
ATOM 1589 O O . ILE A 1 209 ? 22.782 7.232 -5.900 1.00 87.56 209 ILE A O 1
ATOM 1593 N N . SER A 1 210 ? 24.999 7.552 -5.729 1.00 88.75 210 SER A N 1
ATOM 1594 C CA . SER A 1 210 ? 25.276 6.986 -7.050 1.00 88.75 210 SER A CA 1
ATOM 1595 C C . SER A 1 210 ? 25.186 5.458 -7.005 1.00 88.75 210 SER A C 1
ATOM 1597 O O . SER A 1 210 ? 25.771 4.854 -6.102 1.00 88.75 210 SER A O 1
ATOM 1599 N N . PRO A 1 211 ? 24.494 4.817 -7.962 1.00 86.56 211 PRO A N 1
ATOM 1600 C CA . PRO A 1 211 ? 24.553 3.370 -8.129 1.00 86.56 211 PRO A CA 1
ATOM 1601 C C . PRO A 1 211 ? 25.852 2.903 -8.813 1.00 86.56 211 PRO A C 1
ATOM 1603 O O . PRO A 1 211 ? 26.128 1.707 -8.807 1.00 86.56 211 PRO A O 1
ATOM 1606 N N . ASP A 1 212 ? 26.638 3.813 -9.403 1.00 88.31 212 ASP A N 1
ATOM 1607 C CA . ASP A 1 212 ? 27.937 3.499 -10.004 1.00 88.31 212 ASP A CA 1
ATOM 1608 C C . ASP A 1 212 ? 29.063 3.846 -9.025 1.00 88.31 212 ASP A C 1
ATOM 1610 O O . ASP A 1 212 ? 29.297 5.008 -8.690 1.00 88.31 212 ASP A O 1
ATOM 1614 N N . VAL A 1 213 ? 29.784 2.818 -8.576 1.00 89.38 213 VAL A N 1
ATOM 1615 C CA . VAL A 1 213 ? 30.919 2.962 -7.653 1.00 89.38 213 VAL A CA 1
ATOM 1616 C C . VAL A 1 213 ? 32.082 3.754 -8.256 1.00 89.38 213 VAL A C 1
ATOM 1618 O O . VAL A 1 213 ? 32.883 4.310 -7.507 1.00 89.38 213 VAL A O 1
ATOM 1621 N N . ASN A 1 214 ? 32.178 3.815 -9.586 1.00 91.38 214 ASN A N 1
ATOM 1622 C CA . ASN A 1 214 ? 33.248 4.515 -10.294 1.00 91.38 214 ASN A CA 1
ATOM 1623 C C . ASN A 1 214 ? 32.889 5.969 -10.622 1.00 91.38 214 ASN A C 1
ATOM 1625 O O . ASN A 1 214 ? 33.786 6.762 -10.906 1.00 91.38 214 ASN A O 1
ATOM 1629 N N . ASP A 1 215 ? 31.606 6.333 -10.550 1.00 89.62 215 ASP A N 1
ATOM 1630 C CA . ASP A 1 215 ? 31.131 7.696 -10.772 1.00 89.62 215 ASP A CA 1
ATOM 1631 C C . ASP A 1 215 ? 30.235 8.156 -9.609 1.00 89.62 215 ASP A C 1
ATOM 1633 O O . ASP A 1 215 ? 29.019 7.947 -9.627 1.00 89.62 215 ASP A O 1
ATOM 1637 N N . PRO A 1 216 ? 30.789 8.841 -8.590 1.00 89.44 216 PRO A N 1
ATOM 1638 C CA . PRO A 1 216 ? 30.004 9.324 -7.454 1.00 89.44 216 PRO A CA 1
ATOM 1639 C C . PRO A 1 216 ? 29.003 10.435 -7.828 1.00 89.44 216 PRO A C 1
ATOM 1641 O O . PRO A 1 216 ? 28.080 10.719 -7.050 1.00 89.44 216 PRO A O 1
ATOM 1644 N N . ALA A 1 217 ? 29.156 11.073 -8.995 1.00 88.50 217 ALA A N 1
ATOM 1645 C CA . ALA A 1 217 ? 28.248 12.104 -9.490 1.00 88.50 217 ALA A CA 1
ATOM 1646 C C . ALA A 1 217 ? 27.064 11.519 -10.280 1.00 88.50 217 ALA A C 1
ATOM 1648 O O . ALA A 1 217 ? 26.026 12.178 -10.377 1.00 88.50 217 ALA A O 1
ATOM 1649 N N . PHE A 1 218 ? 27.171 10.285 -10.781 1.00 89.19 218 PHE A N 1
ATOM 1650 C CA . PHE A 1 218 ? 26.109 9.640 -11.551 1.00 89.19 218 PHE A CA 1
ATOM 1651 C C . PHE A 1 218 ? 24.814 9.463 -10.744 1.00 89.19 218 PHE A C 1
ATOM 1653 O O . PHE A 1 218 ? 24.823 9.172 -9.545 1.00 89.19 218 PHE A O 1
ATOM 1660 N N . ARG A 1 219 ? 23.668 9.645 -11.408 1.00 90.81 219 ARG A N 1
ATOM 1661 C CA . ARG A 1 219 ? 22.327 9.383 -10.868 1.00 90.81 219 ARG A CA 1
ATOM 1662 C C . ARG A 1 219 ? 21.492 8.685 -11.937 1.00 90.81 219 ARG A C 1
ATOM 1664 O O . ARG A 1 219 ? 21.399 9.173 -13.058 1.00 90.81 219 ARG A O 1
ATOM 1671 N N . ASN A 1 220 ? 20.844 7.576 -11.579 1.00 91.31 220 ASN A N 1
ATOM 1672 C CA . ASN A 1 220 ? 19.945 6.827 -12.471 1.00 91.31 220 ASN A CA 1
ATOM 1673 C C . ASN A 1 220 ? 18.470 7.275 -12.376 1.00 91.31 220 ASN A C 1
ATOM 1675 O O . ASN A 1 220 ? 17.580 6.640 -12.950 1.00 91.31 220 ASN A O 1
ATOM 1679 N N . ILE A 1 221 ? 18.212 8.339 -11.613 1.00 94.94 221 ILE A N 1
ATOM 1680 C CA . ILE A 1 221 ? 16.902 8.953 -11.419 1.00 94.94 221 ILE A CA 1
ATOM 1681 C C . ILE A 1 221 ? 17.082 10.453 -11.155 1.00 94.94 221 ILE A C 1
ATOM 1683 O O . ILE A 1 221 ? 18.022 10.863 -10.468 1.00 94.94 221 ILE A O 1
ATOM 1687 N N . THR A 1 222 ? 16.185 11.280 -11.685 1.00 94.31 222 THR A N 1
ATOM 1688 C CA . THR A 1 222 ? 16.137 12.719 -11.393 1.00 94.31 222 THR A CA 1
ATOM 1689 C C . THR A 1 222 ? 15.073 13.042 -10.345 1.00 94.31 222 THR A C 1
ATOM 1691 O O . THR A 1 222 ? 14.129 12.280 -10.123 1.00 94.31 222 THR A O 1
ATOM 1694 N N . PHE A 1 223 ? 15.196 14.208 -9.704 1.00 94.44 223 PHE A N 1
ATOM 1695 C CA . PHE A 1 223 ? 14.174 14.703 -8.779 1.00 94.44 223 PHE A CA 1
ATOM 1696 C C . PHE A 1 223 ? 12.800 14.823 -9.457 1.00 94.44 223 PHE A C 1
ATOM 1698 O O . PHE A 1 223 ? 11.801 14.388 -8.891 1.00 94.44 223 PHE A O 1
ATOM 1705 N N . ASP A 1 224 ? 12.751 15.329 -10.691 1.00 96.12 224 ASP A N 1
ATOM 1706 C CA . ASP A 1 224 ? 11.495 15.499 -11.429 1.00 96.12 224 ASP A CA 1
ATOM 1707 C C . ASP A 1 224 ? 10.824 14.161 -11.762 1.00 96.12 224 ASP A C 1
ATOM 1709 O O . ASP A 1 224 ? 9.600 14.055 -11.686 1.00 96.12 224 ASP A O 1
ATOM 1713 N N . GLN A 1 225 ? 11.604 13.113 -12.059 1.00 95.81 225 GLN A N 1
ATOM 1714 C CA . GLN A 1 225 ? 11.067 11.763 -12.255 1.00 95.81 225 GLN A CA 1
ATOM 1715 C C . GLN A 1 225 ? 10.442 11.211 -10.967 1.00 95.81 225 GLN A C 1
ATOM 1717 O O . GLN A 1 225 ? 9.345 10.655 -11.011 1.00 95.81 225 GLN A O 1
ATOM 1722 N N . LEU A 1 226 ? 11.090 11.415 -9.813 1.00 96.62 226 LEU A N 1
ATOM 1723 C CA . LEU A 1 226 ? 10.525 11.037 -8.512 1.00 96.62 226 LEU A CA 1
ATOM 1724 C C . LEU A 1 226 ? 9.238 11.817 -8.217 1.00 96.62 226 LEU A C 1
ATOM 1726 O O . LEU A 1 226 ? 8.235 11.223 -7.826 1.00 96.62 226 LEU A O 1
ATOM 1730 N N . VAL A 1 227 ? 9.236 13.135 -8.442 1.00 97.12 227 VAL A N 1
ATOM 1731 C CA . VAL A 1 227 ? 8.043 13.977 -8.264 1.00 97.12 227 VAL A CA 1
ATOM 1732 C C . VAL A 1 227 ? 6.895 13.492 -9.147 1.00 97.12 227 VAL A C 1
ATOM 1734 O O . VAL A 1 227 ? 5.762 13.423 -8.671 1.00 97.12 227 VAL A O 1
ATOM 1737 N N . ALA A 1 228 ? 7.164 13.149 -10.408 1.00 97.62 228 ALA A N 1
ATOM 1738 C CA . ALA A 1 228 ? 6.152 12.633 -11.323 1.00 97.62 228 ALA A CA 1
ATOM 1739 C C . ALA A 1 228 ? 5.557 11.305 -10.823 1.00 97.62 228 ALA A C 1
ATOM 1741 O O . ALA A 1 228 ? 4.335 11.205 -10.691 1.00 97.62 228 ALA A O 1
ATOM 1742 N N . ALA A 1 229 ? 6.406 10.337 -10.464 1.00 97.44 229 ALA A N 1
ATOM 1743 C CA . ALA A 1 229 ? 5.979 9.021 -9.985 1.00 97.44 229 ALA A CA 1
ATOM 1744 C C . ALA A 1 229 ? 5.167 9.100 -8.677 1.00 97.44 229 ALA A C 1
ATOM 1746 O O . ALA A 1 229 ? 4.080 8.524 -8.570 1.00 97.44 229 ALA A O 1
ATOM 1747 N N . TYR A 1 230 ? 5.637 9.872 -7.689 1.00 98.19 230 TYR A N 1
ATOM 1748 C CA . TYR A 1 230 ? 4.906 10.048 -6.431 1.00 98.19 230 TY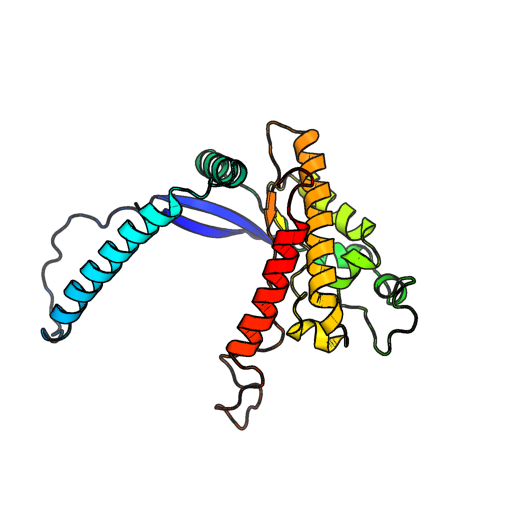R A CA 1
ATOM 1749 C C . TYR A 1 230 ? 3.605 10.828 -6.613 1.00 98.19 230 TYR A C 1
ATOM 1751 O O . TYR A 1 230 ? 2.618 10.531 -5.940 1.00 98.19 230 TYR A O 1
ATOM 1759 N N . ARG A 1 231 ? 3.562 11.813 -7.520 1.00 98.25 231 ARG A N 1
ATOM 1760 C CA . ARG A 1 231 ? 2.337 12.573 -7.797 1.00 98.25 231 ARG A CA 1
ATOM 1761 C C . ARG A 1 231 ? 1.253 11.692 -8.411 1.00 98.25 231 ARG A C 1
ATOM 1763 O O . ARG A 1 231 ? 0.097 11.852 -8.032 1.00 98.25 231 ARG A O 1
ATOM 1770 N N . GLU A 1 232 ? 1.602 10.805 -9.339 1.00 98.31 232 GLU A N 1
ATOM 1771 C CA . GLU A 1 232 ? 0.658 9.831 -9.902 1.00 98.31 232 GLU A CA 1
ATOM 1772 C C . GLU A 1 232 ? 0.093 8.922 -8.804 1.00 98.31 232 GLU A C 1
ATOM 1774 O O . GLU A 1 232 ? -1.120 8.887 -8.599 1.00 98.31 232 GLU A O 1
ATOM 1779 N N . SER A 1 233 ? 0.980 8.289 -8.033 1.00 98.25 233 SER A N 1
ATOM 1780 C CA . SER A 1 233 ? 0.611 7.366 -6.950 1.00 98.25 233 SER A CA 1
ATOM 1781 C C . SER A 1 233 ? -0.283 8.047 -5.907 1.00 98.25 233 SER A C 1
ATOM 1783 O O . SER A 1 233 ? -1.334 7.532 -5.534 1.00 98.25 233 SER A O 1
ATOM 1785 N N . THR A 1 234 ? 0.068 9.275 -5.502 1.00 98.12 234 THR A N 1
ATOM 1786 C CA . THR A 1 234 ? -0.724 10.073 -4.550 1.00 98.12 234 THR A CA 1
ATOM 1787 C C . THR A 1 234 ? -2.122 10.376 -5.083 1.00 98.12 234 THR A C 1
ATOM 1789 O O . THR A 1 234 ? -3.091 10.280 -4.333 1.00 98.12 234 THR A O 1
ATOM 1792 N N . LYS A 1 235 ? -2.251 10.756 -6.362 1.00 98.25 235 LYS A N 1
ATOM 1793 C CA . LYS A 1 235 ? -3.564 11.037 -6.962 1.00 98.25 235 LYS A CA 1
ATOM 1794 C C . LYS A 1 235 ? -4.444 9.792 -6.948 1.00 98.25 235 LYS A C 1
ATOM 1796 O O . LYS A 1 235 ? -5.568 9.868 -6.464 1.00 98.25 235 LYS A O 1
ATOM 1801 N N . ALA A 1 236 ? -3.905 8.657 -7.386 1.00 98.25 236 ALA A N 1
ATOM 1802 C CA . ALA A 1 236 ? -4.631 7.393 -7.413 1.00 98.25 236 ALA A CA 1
ATOM 1803 C C . ALA A 1 236 ? -5.063 6.926 -6.011 1.00 98.25 236 ALA A C 1
ATOM 1805 O O . ALA A 1 236 ? -6.206 6.514 -5.825 1.00 98.25 236 ALA A O 1
ATOM 1806 N N . LEU A 1 237 ? -4.188 7.059 -5.006 1.00 98.19 237 LEU A N 1
ATOM 1807 C CA . LEU A 1 237 ? -4.509 6.775 -3.601 1.00 98.19 237 LEU A CA 1
ATOM 1808 C C . LEU A 1 237 ? -5.642 7.664 -3.074 1.00 98.19 237 LEU A C 1
ATOM 1810 O O . LEU A 1 237 ? -6.563 7.179 -2.415 1.00 98.19 237 LEU A O 1
ATOM 1814 N N . VAL A 1 238 ? -5.586 8.969 -3.360 1.00 96.19 238 VAL A N 1
ATOM 1815 C CA . VAL A 1 238 ? -6.635 9.915 -2.955 1.00 96.19 238 VAL A CA 1
ATOM 1816 C C . VAL A 1 238 ? -7.956 9.562 -3.631 1.00 96.19 238 VAL A C 1
ATOM 1818 O O . VAL A 1 238 ? -8.974 9.492 -2.949 1.00 96.19 238 VAL A O 1
ATOM 1821 N N . GLU A 1 239 ? -7.949 9.307 -4.939 1.00 96.19 239 GLU A N 1
ATOM 1822 C CA . GLU A 1 239 ? -9.142 8.944 -5.709 1.00 96.19 239 GLU A CA 1
ATOM 1823 C C . GLU A 1 239 ? -9.764 7.627 -5.229 1.00 96.19 239 GLU A C 1
ATOM 1825 O O . GLU A 1 239 ? -10.973 7.577 -5.002 1.00 96.19 239 GLU A O 1
ATOM 1830 N N . GLY A 1 240 ? -8.957 6.588 -4.994 1.00 95.44 240 GLY A N 1
ATOM 1831 C CA . GLY A 1 240 ? -9.434 5.298 -4.486 1.00 95.44 240 GLY A CA 1
ATOM 1832 C C . GLY A 1 240 ? -9.908 5.344 -3.030 1.00 95.44 240 GLY A C 1
ATOM 1833 O O . GLY A 1 240 ? -10.750 4.543 -2.629 1.00 95.44 240 GLY A O 1
ATOM 1834 N N . GLY A 1 241 ? -9.407 6.296 -2.237 1.00 89.94 241 GLY A N 1
ATOM 1835 C CA . GLY A 1 241 ? -9.778 6.484 -0.832 1.00 89.94 241 GLY A CA 1
ATOM 1836 C C . GLY A 1 241 ? -11.016 7.361 -0.589 1.00 89.94 241 GLY A C 1
ATOM 1837 O O . GLY A 1 241 ? -11.467 7.464 0.565 1.00 89.94 241 GLY A O 1
ATOM 1838 N N . ARG A 1 242 ? -11.568 8.008 -1.630 1.00 87.31 242 ARG A N 1
ATOM 1839 C CA . ARG A 1 242 ? -12.792 8.827 -1.527 1.00 87.31 242 ARG A CA 1
ATOM 1840 C C . ARG A 1 242 ? -14.007 7.963 -1.192 1.00 87.31 242 ARG A C 1
ATOM 1842 O O . ARG A 1 242 ? -14.097 6.800 -1.578 1.00 87.31 242 ARG A O 1
ATOM 1849 N N . ARG A 1 243 ? -14.967 8.546 -0.464 1.00 68.75 243 ARG A N 1
ATOM 1850 C CA . ARG A 1 243 ? -16.267 7.898 -0.246 1.00 68.75 243 ARG A CA 1
ATOM 1851 C C . ARG A 1 243 ? -17.120 8.033 -1.510 1.00 68.75 243 ARG A C 1
ATOM 1853 O O . ARG A 1 243 ? -17.053 9.094 -2.132 1.00 68.75 243 ARG A O 1
ATOM 1860 N N . PRO A 1 244 ? -17.972 7.042 -1.822 1.00 56.56 244 PRO A N 1
ATOM 1861 C CA . PRO A 1 244 ? -18.942 7.145 -2.913 1.00 56.56 244 PRO A CA 1
ATOM 1862 C C . PRO A 1 244 ? -19.836 8.394 -2.826 1.00 56.56 244 PRO A C 1
ATOM 1864 O O . PRO A 1 244 ? -20.258 8.897 -3.855 1.00 56.56 244 PRO A O 1
ATOM 1867 N N . ASP A 1 245 ? -20.052 8.932 -1.618 1.00 52.44 245 ASP A N 1
ATOM 1868 C CA . ASP A 1 245 ? -20.977 10.049 -1.360 1.00 52.44 245 ASP A CA 1
ATOM 1869 C C . ASP A 1 245 ? -20.276 11.411 -1.157 1.00 52.44 245 ASP A C 1
ATOM 1871 O O . ASP A 1 245 ? -20.841 12.317 -0.548 1.00 52.44 245 ASP A O 1
ATOM 1875 N N . SER A 1 246 ? -19.010 11.545 -1.570 1.00 47.72 246 SER A N 1
ATOM 1876 C CA . SER A 1 246 ? -18.221 12.779 -1.401 1.00 47.72 246 SER A CA 1
ATOM 1877 C C . SER A 1 246 ? -17.962 13.485 -2.732 1.00 47.72 246 SER A C 1
ATOM 1879 O O . SER A 1 246 ? -16.827 13.480 -3.21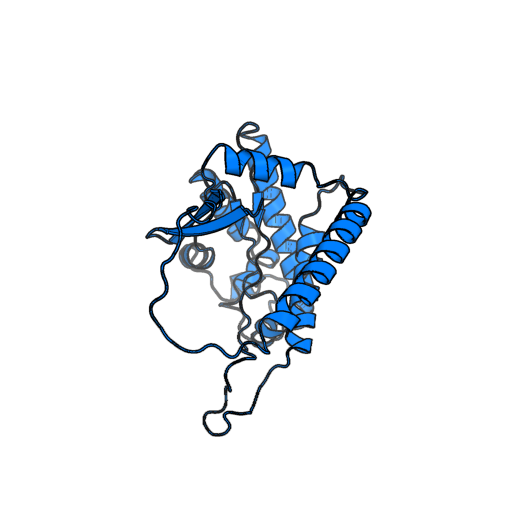9 1.00 47.72 246 SER A O 1
ATOM 1881 N N . ASP A 1 247 ? -19.018 14.074 -3.295 1.00 34.50 247 ASP A N 1
ATOM 1882 C CA . ASP A 1 247 ? -18.942 15.112 -4.333 1.00 34.50 247 ASP A CA 1
ATOM 1883 C C . ASP A 1 247 ? -18.828 16.507 -3.704 1.00 34.50 247 ASP A C 1
ATOM 1885 O O . ASP A 1 247 ? -19.618 16.815 -2.778 1.00 34.50 247 ASP A O 1
#

Foldseek 3Di:
DDWDWDWDADPPAKIKTAIDDPDDDDPDDDDDDDDDDDPPPVVVVVVVVVVVVVVVVVVVVVCPPPPPPVVVVVVVVDNVVDIAIEFGDPVVQVVVVVDDQCQLCAPPNPPQPDGRPPVQLSCLPRPVVSVLVRLLVRVVVPHQEYEFSQQQLWLQSCVVRPCSVCSLVSLLSRLLSSLVSQVVSCVVPVVRHHYYDYDYHDYPFDPCAAPDPVDRPDGPDDPVRVVVRVVSSVVSNVNSNDDPPDD

Secondary structure (DSSP, 8-state):
--EEEEEEEETTTEEEEEEEE-PPPP------------TTSHHHHHHHHHHHHHHHHHHHHHGGGS---HHHHHHHHHHHHSPEEB---HHHHHHHTT--HHHHHTTTTTT-SS--TT-GGGHHHH-HHHHHHHHHHHHHTT-SEEE-S-SS-SHHHHGGGT-GGGHHHHHHHHHHHHHHHHHHHHHH-TTS--EEEPP-PPPS--SSS-S-TT-TT--SS-HHHHHHHHHHHHHHHHHHHS-TT--